Protein AF-0000000075321058 (afdb_homodimer)

Foldseek 3Di:
DDPDDVCVVDPDCVPDDQWDDWPDDDDWKTKTKHAQAAPDPQADPQSWHFPVCVVVNQVVRVLVRQVVVQVVVVHFRFDKDFPDKDDKDKPDRIHDHGKMKMKMWGWDDDDPQFKTKIWMKMWIDHPDDDIIIIIMIIIMGTGPPPDDRPPDPPPD/DDPDDVCVVDPPCVPDDQWDDWPDDDDWKTKTKHAQAAPDPQADPQSWHFPVCVVVNQVVRVLVRQCVVQVVVVHFRFDKDWPDKDDKDKPDRIHDHGKMKMKMWGWDDDDPQFKTKIWMKMWIDHPDDDIIIIIMIIIMGTGPPPDDRPPDPPPD

Radius of gyration: 19.03 Å; Cα contacts (8 Å, |Δi|>4): 755; chains: 2; bounding box: 48×56×48 Å

Secondary structure (DSSP, 8-state):
---S-HHHHS----S-----EEEEE-SSEEEEEEE--TT-TT--TTSPEETTHHHHHHHHHHHHHHHHHHHHTT-PPPP-EEEEEEEEEESSSEEPTT-EEEEEEEEEEE-TTSEEEEEEEEEEE-SSS--EEEEEEEEEE---TTS---------/---S-HHHHS----S-----EEEEE-SSEEEEEEE--TT-TT--TTSPEETTHHHHHHHHHHHHHHHHHHHHTT-PPPP-EEEEEEEEEESSSEEPTT-EEEEEEEEEEE-TTSEEEEEEEEEEE-SSS--EEEEEEEEEE---TTS---------

Sequence (312 aa):
MIDWPLAELIPHAGDMILIDEVVSFDEEQIHTRTTVTPGGLFNRANGDMPAWIGIELMAQSVAAYAGCQARSRGEPVALGFLLGSRKFECSVEHFPAGSDLTIHALRSLQDDNGMGVFECRLTGTPRAGPAFEAFARLNVYCPPEAANYLTEGTPAMIDWPLAELIPHAGDMILIDEVVSFDEEQIHTRTTVTPGGLFNRANGDMPAWIGIELMAQSVAAYAGCQARSRGEPVALGFLLGSRKFECSVEHFPAGSDLTIHALRSLQDDNGMGVFECRLTGTPRAGPAFEAFARLNVYCPPEAANYLTEGTPA

Nearest PDB structures (foldseek):
  6b7j-assembly1_B  TM=6.964E-01  e=5.083E-04  Vibrio cholerae O395
  8b72-assembly2_D  TM=7.326E-01  e=6.332E-04  Pseudomonas aeruginosa
  4b0i-assembly2_A  TM=7.201E-01  e=5.994E-04  Pseudomonas aeruginosa PAO1
  5hd6-assembly3_E  TM=6.166E-01  e=4.080E-04  Yersinia pestis CO92
  1mka-assembly1_B  TM=6.891E-01  e=2.008E-03  Escherichia coli

pLDDT: mean 88.21, std 15.44, range [23.22, 98.94]

Organism: Pseudomonas syringae (NCBI:txid317)

InterPro domains:
  IPR016776 ApeP-like dehydratase [PF22817] (4-150)
  IPR016776 ApeP-like dehydratase [PIRSF020565] (6-153)
  IPR016776 ApeP-like dehydratase [cd01289] (4-144)
  IPR029069 HotDog domain superfamily [SSF54637] (5-123)

Solvent-accessible surface area (backbone atoms only — not comparable to full-atom values): 16694 Å² total; per-residue (Å²): 110,56,88,66,61,62,72,69,23,36,60,56,64,64,89,68,69,80,62,71,43,48,48,46,70,63,97,51,36,30,32,31,33,31,65,37,48,68,75,37,61,68,16,42,90,84,13,28,30,52,39,77,52,51,55,56,51,49,51,50,46,53,39,32,42,53,14,48,54,22,52,76,68,74,39,74,42,66,68,67,41,84,59,21,42,45,74,75,44,60,76,51,75,49,43,51,45,60,13,42,35,38,37,40,40,34,59,75,44,72,50,90,79,20,42,33,32,31,46,33,39,36,40,34,42,41,80,68,76,73,67,46,45,33,37,34,37,37,36,33,39,34,71,52,85,73,37,62,48,72,67,76,80,67,79,127,110,55,87,66,60,60,73,69,24,38,62,54,66,64,86,67,69,81,62,71,44,49,48,45,69,62,99,52,36,32,33,31,33,32,65,36,48,67,76,37,62,67,17,44,90,86,14,27,32,51,39,75,53,50,55,57,52,49,51,51,46,51,40,32,41,53,13,48,54,22,50,76,71,74,41,76,40,67,68,66,41,86,57,21,43,44,75,75,42,60,76,53,74,49,42,51,46,60,13,42,34,38,38,40,39,34,60,76,44,71,52,91,78,20,44,34,31,29,46,32,39,36,42,35,42,39,81,69,75,73,68,46,46,34,36,34,36,38,35,34,38,34,71,53,87,69,36,62,48,73,67,75,79,66,80,128

Structure (mmCIF, N/CA/C/O backbone):
data_AF-0000000075321058-model_v1
#
loop_
_entity.id
_entity.type
_entity.pdbx_description
1 polymer '3-hydroxylacyl-ACP dehydratase'
#
loop_
_atom_site.group_PDB
_atom_site.id
_atom_site.type_symbol
_atom_site.label_atom_id
_atom_site.label_alt_id
_atom_site.label_comp_id
_atom_site.label_asym_id
_atom_site.label_entity_id
_atom_site.label_seq_id
_atom_site.pdbx_PDB_ins_code
_atom_site.Cartn_x
_atom_site.Cartn_y
_atom_site.Cartn_z
_atom_site.occupancy
_atom_site.B_iso_or_equiv
_atom_site.auth_seq_id
_atom_site.auth_comp_id
_atom_site.auth_asym_id
_atom_site.auth_atom_id
_atom_site.pdbx_PDB_model_num
ATOM 1 N N . MET A 1 1 ? 24.047 -12.766 -2.688 1 77.31 1 MET A N 1
ATOM 2 C CA . MET A 1 1 ? 22.906 -12.891 -1.778 1 77.31 1 MET A CA 1
ATOM 3 C C . MET A 1 1 ? 23.109 -12.031 -0.535 1 77.31 1 MET A C 1
ATOM 5 O O . MET A 1 1 ? 24.188 -12.039 0.063 1 77.31 1 MET A O 1
ATOM 9 N N . ILE A 1 2 ? 22.203 -11.117 -0.366 1 82.88 2 ILE A N 1
ATOM 10 C CA . ILE A 1 2 ? 22.234 -10.25 0.808 1 82.88 2 ILE A CA 1
ATOM 11 C C . ILE A 1 2 ? 21.609 -10.969 1.998 1 82.88 2 ILE A C 1
ATOM 13 O O . ILE A 1 2 ? 20.5 -11.508 1.888 1 82.88 2 ILE A O 1
ATOM 17 N N . ASP A 1 3 ? 22.281 -11.117 3.068 1 87.69 3 ASP A N 1
ATOM 18 C CA . ASP A 1 3 ? 21.859 -11.93 4.199 1 87.69 3 ASP A CA 1
ATOM 19 C C . ASP A 1 3 ? 21.125 -11.078 5.242 1 87.69 3 ASP A C 1
ATOM 21 O O . ASP A 1 3 ? 21.203 -11.359 6.438 1 87.69 3 ASP A O 1
ATOM 25 N N . TRP A 1 4 ? 20.625 -10.086 4.902 1 90.56 4 TRP A N 1
ATOM 26 C CA . TRP A 1 4 ? 19.844 -9.273 5.828 1 90.56 4 TRP A CA 1
ATOM 27 C C . TRP A 1 4 ? 18.391 -9.766 5.883 1 90.56 4 TRP A C 1
ATOM 29 O O . TRP A 1 4 ? 17.781 -10.016 4.844 1 90.56 4 TRP A O 1
ATOM 39 N N . PRO A 1 5 ? 17.859 -9.93 7.062 1 89.19 5 PRO A N 1
ATOM 40 C CA . PRO A 1 5 ? 16.469 -10.352 7.145 1 89.19 5 PRO A CA 1
ATOM 41 C C . PRO A 1 5 ? 15.508 -9.336 6.52 1 89.19 5 PRO A C 1
ATOM 43 O O . PRO A 1 5 ? 15.586 -8.141 6.824 1 89.19 5 PRO A O 1
ATOM 46 N N . LEU A 1 6 ? 14.57 -9.836 5.742 1 90 6 LEU A N 1
ATOM 47 C CA . LEU A 1 6 ? 13.641 -8.969 5.027 1 90 6 LEU A CA 1
ATOM 48 C C . LEU A 1 6 ? 12.805 -8.148 6 1 90 6 LEU A C 1
ATOM 50 O O . LEU A 1 6 ? 12.477 -6.992 5.723 1 90 6 LEU A O 1
ATOM 54 N N . ALA A 1 7 ? 12.453 -8.719 7.109 1 85.31 7 ALA A N 1
ATOM 55 C CA . ALA A 1 7 ? 11.625 -8.055 8.117 1 85.31 7 ALA A CA 1
ATOM 56 C C . ALA A 1 7 ? 12.289 -6.777 8.609 1 85.31 7 ALA A C 1
ATOM 58 O O . ALA A 1 7 ? 11.617 -5.852 9.07 1 85.31 7 ALA A O 1
ATOM 59 N N . GLU A 1 8 ? 13.625 -6.742 8.445 1 86.31 8 GLU A N 1
ATOM 60 C CA . GLU A 1 8 ? 14.367 -5.562 8.883 1 86.31 8 GLU A CA 1
ATOM 61 C C . GLU A 1 8 ? 14.461 -4.527 7.762 1 86.31 8 GLU A C 1
ATOM 63 O O . GLU A 1 8 ? 14.781 -3.365 8.016 1 86.31 8 GLU A O 1
ATOM 68 N N . LEU A 1 9 ? 14.328 -4.977 6.551 1 89.06 9 LEU A N 1
ATOM 69 C CA . LEU A 1 9 ? 14.492 -4.102 5.395 1 89.06 9 LEU A CA 1
ATOM 70 C C . LEU A 1 9 ? 13.156 -3.467 5.008 1 89.06 9 LEU A C 1
ATOM 72 O O . LEU A 1 9 ? 13.133 -2.385 4.414 1 89.06 9 LEU A O 1
ATOM 76 N N . ILE A 1 10 ? 12.07 -4.176 5.23 1 87.38 10 ILE A N 1
ATOM 77 C CA . ILE A 1 10 ? 10.734 -3.713 4.887 1 87.38 10 ILE A CA 1
ATOM 78 C C . ILE A 1 10 ? 9.945 -3.412 6.16 1 87.38 10 ILE A C 1
ATOM 80 O O . ILE A 1 10 ? 9.32 -4.305 6.738 1 87.38 10 ILE A O 1
ATOM 84 N N . PRO A 1 11 ? 10.195 -2.207 6.582 1 73 11 PRO A N 1
ATOM 85 C CA . PRO A 1 11 ? 9.492 -1.92 7.832 1 73 11 PRO A CA 1
ATOM 86 C C . PRO A 1 11 ? 7.988 -2.17 7.73 1 73 11 PRO A C 1
ATOM 88 O O . PRO A 1 11 ? 7.387 -1.921 6.68 1 73 11 PRO A O 1
ATOM 91 N N . HIS A 1 12 ? 7.648 -3.043 8.539 1 62.06 12 HIS A N 1
ATOM 92 C CA . HIS A 1 12 ? 6.227 -3.355 8.656 1 62.06 12 HIS A CA 1
ATOM 93 C C . HIS A 1 12 ? 5.477 -2.23 9.367 1 62.06 12 HIS A C 1
ATOM 95 O O . HIS A 1 12 ? 6.039 -1.547 10.227 1 62.06 12 HIS A O 1
ATOM 101 N N . ALA A 1 13 ? 5 -1.279 8.562 1 52.16 13 ALA A N 1
ATOM 102 C CA . ALA A 1 13 ? 4.359 -0.234 9.359 1 52.16 13 ALA A CA 1
ATOM 103 C C . ALA A 1 13 ? 3.6 -0.832 10.539 1 52.16 13 ALA A C 1
ATOM 105 O O . ALA A 1 13 ? 2.928 -0.111 11.281 1 52.16 13 ALA A O 1
ATOM 106 N N . GLY A 1 14 ? 4.215 -1.94 11.109 1 51.62 14 GLY A N 1
ATOM 107 C CA . GLY A 1 14 ? 3.471 -2.391 12.273 1 51.62 14 GLY A CA 1
ATOM 108 C C . GLY A 1 14 ? 1.975 -2.174 12.148 1 51.62 14 GLY A C 1
ATOM 109 O O . GLY A 1 14 ? 1.432 -2.186 11.047 1 51.62 14 GLY A O 1
ATOM 110 N N . ASP A 1 15 ? 1.395 -1.996 13.156 1 61.88 15 ASP A N 1
ATOM 111 C CA . ASP A 1 15 ? 0.041 -1.544 13.469 1 61.88 15 ASP A CA 1
ATOM 112 C C . ASP A 1 15 ? -0.148 -0.078 13.086 1 61.88 15 ASP A C 1
ATOM 114 O O . ASP A 1 15 ? -0.68 0.711 13.867 1 61.88 15 ASP A O 1
ATOM 118 N N . MET A 1 16 ? 0.367 0.235 11.734 1 76.69 16 MET A N 1
ATOM 119 C CA . MET A 1 16 ? 0.232 1.673 11.516 1 76.69 16 MET A CA 1
ATOM 120 C C . MET A 1 16 ? -1.129 2.006 10.914 1 76.69 16 MET A C 1
ATOM 122 O O . MET A 1 16 ? -1.381 1.719 9.742 1 76.69 16 MET A O 1
ATOM 126 N N . ILE A 1 17 ? -2.02 2.273 11.75 1 85.19 17 ILE A N 1
ATOM 127 C CA . ILE A 1 17 ? -3.318 2.801 11.344 1 85.19 17 ILE A CA 1
ATOM 128 C C . ILE A 1 17 ? -3.334 4.32 11.516 1 85.19 17 ILE A C 1
ATOM 130 O O . ILE A 1 17 ? -3.174 4.824 12.625 1 85.19 17 ILE A O 1
ATOM 134 N N . LEU A 1 18 ? -3.496 5.047 10.398 1 89.69 18 LEU A N 1
ATOM 135 C CA . LEU A 1 18 ? -3.404 6.504 10.398 1 89.69 18 LEU A CA 1
ATOM 136 C C . LEU A 1 18 ? -4.773 7.133 10.617 1 89.69 18 LEU A C 1
ATOM 138 O O . LEU A 1 18 ? -4.871 8.25 11.125 1 89.69 18 LEU A O 1
ATOM 142 N N . ILE A 1 19 ? -5.816 6.445 10.133 1 94.5 19 ILE A N 1
ATOM 143 C CA . ILE A 1 19 ? -7.145 7.004 10.359 1 94.5 19 ILE A CA 1
ATOM 144 C C . ILE A 1 19 ? -7.586 6.715 11.797 1 94.5 19 ILE A C 1
ATOM 146 O O . ILE A 1 19 ? -7.184 5.711 12.383 1 94.5 19 ILE A O 1
ATOM 150 N N . ASP A 1 20 ? -8.445 7.574 12.312 1 94.31 20 ASP A N 1
ATOM 151 C CA . ASP A 1 20 ? -8.797 7.492 13.727 1 94.31 20 ASP A CA 1
ATOM 152 C C . ASP A 1 20 ? -10.133 6.781 13.914 1 94.31 20 ASP A C 1
ATOM 154 O O . ASP A 1 20 ? -10.336 6.07 14.906 1 94.31 20 ASP A O 1
ATOM 158 N N . GLU A 1 21 ? -11.039 7.027 12.984 1 95.44 21 GLU A N 1
ATOM 159 C CA . GLU A 1 21 ? -12.375 6.488 13.219 1 95.44 21 GLU A CA 1
ATOM 160 C C . GLU A 1 21 ? -13.148 6.348 11.906 1 95.44 21 GLU A C 1
ATOM 162 O O . GLU A 1 21 ? -12.906 7.094 10.953 1 95.44 21 GLU A O 1
ATOM 167 N N . VAL A 1 22 ? -14.109 5.352 11.938 1 97.88 22 VAL A N 1
ATOM 168 C CA . VAL A 1 22 ? -15.148 5.281 10.93 1 97.88 22 VAL A CA 1
ATOM 169 C C . VAL A 1 22 ? -16.375 6.055 11.398 1 97.88 22 VAL A C 1
ATOM 171 O O . VAL A 1 22 ? -16.969 5.73 12.43 1 97.88 22 VAL A O 1
ATOM 174 N N . VAL A 1 23 ? -16.719 7.051 10.609 1 98.25 23 VAL A N 1
ATOM 175 C CA . VAL A 1 23 ? -17.859 7.887 10.969 1 98.25 23 VAL A CA 1
ATOM 176 C C . VAL A 1 23 ? -19.156 7.199 10.531 1 98.25 23 VAL A C 1
ATOM 178 O O . VAL A 1 23 ? -20.109 7.117 11.312 1 98.25 23 VAL A O 1
ATOM 181 N N . SER A 1 24 ? -19.141 6.746 9.336 1 98.44 24 SER A N 1
ATOM 182 C CA . SER A 1 24 ? -20.297 6.043 8.781 1 98.44 24 SER A CA 1
ATOM 183 C C . SER A 1 24 ? -19.906 5.238 7.551 1 98.44 24 SER A C 1
ATOM 185 O O . SER A 1 24 ? -18.859 5.48 6.945 1 98.44 24 SER A O 1
ATOM 187 N N . PHE A 1 25 ? -20.75 4.262 7.246 1 98.31 25 PHE A N 1
ATOM 188 C CA . PHE A 1 25 ? -20.625 3.529 5.992 1 98.31 25 PHE A CA 1
ATOM 189 C C . PHE A 1 25 ? -21.969 2.961 5.559 1 98.31 25 PHE A C 1
ATOM 191 O O . PHE A 1 25 ? -22.891 2.857 6.363 1 98.31 25 PHE A O 1
ATOM 198 N N . ASP A 1 26 ? -22.094 2.705 4.32 1 97.94 26 ASP A N 1
ATOM 199 C CA . ASP A 1 26 ? -23.25 1.987 3.795 1 97.94 26 ASP A CA 1
ATOM 200 C C . ASP A 1 26 ? -22.844 1.021 2.686 1 97.94 26 ASP A C 1
ATOM 202 O O . ASP A 1 26 ? -21.719 0.516 2.678 1 97.94 26 ASP A O 1
ATOM 206 N N . GLU A 1 27 ? -23.703 0.692 1.796 1 96.69 27 GLU A N 1
ATOM 207 C CA . GLU A 1 27 ? -23.453 -0.354 0.81 1 96.69 27 GLU A CA 1
ATOM 208 C C . GLU A 1 27 ? -22.391 0.077 -0.189 1 96.69 27 GLU A C 1
ATOM 210 O O . GLU A 1 27 ? -21.672 -0.763 -0.752 1 96.69 27 GLU A O 1
ATOM 215 N N . GLU A 1 28 ? -22.234 1.421 -0.283 1 97.5 28 GLU A N 1
ATOM 216 C CA . GLU A 1 28 ? -21.391 1.835 -1.403 1 97.5 28 GLU A CA 1
ATOM 217 C C . GLU A 1 28 ? -20.297 2.799 -0.949 1 97.5 28 GLU A C 1
ATOM 219 O O . GLU A 1 28 ? -19.406 3.145 -1.724 1 97.5 28 GLU A O 1
ATOM 224 N N . GLN A 1 29 ? -20.453 3.232 0.284 1 98.56 29 GLN A N 1
ATOM 225 C CA . GLN A 1 29 ? -19.531 4.309 0.643 1 98.56 29 GLN A CA 1
ATOM 226 C C . GLN A 1 29 ? -19.156 4.242 2.121 1 98.56 29 GLN A C 1
ATOM 228 O O . GLN A 1 29 ? -19.812 3.553 2.902 1 98.56 29 GLN A O 1
ATOM 233 N N . ILE A 1 30 ? -18.047 4.977 2.48 1 98.62 30 ILE A N 1
ATOM 234 C CA . ILE A 1 30 ? -17.594 5.102 3.863 1 98.62 30 ILE A CA 1
ATOM 235 C C . ILE A 1 30 ? -17.078 6.52 4.113 1 98.62 30 ILE A C 1
ATOM 237 O O . ILE A 1 30 ? -16.562 7.172 3.199 1 98.62 30 ILE A O 1
ATOM 241 N N . HIS A 1 31 ? -17.266 6.973 5.312 1 98.81 31 HIS A N 1
ATOM 242 C CA . HIS A 1 31 ? -16.672 8.195 5.84 1 98.81 31 HIS A CA 1
ATOM 243 C C . HIS A 1 31 ? -15.781 7.914 7.039 1 98.81 31 HIS A C 1
ATOM 245 O O . HIS A 1 31 ? -16.203 7.242 7.984 1 98.81 31 HIS A O 1
ATOM 251 N N . THR A 1 32 ? -14.57 8.383 6.957 1 98.44 32 THR A N 1
ATOM 252 C CA . THR A 1 32 ? -13.625 8.25 8.062 1 98.44 32 THR A CA 1
ATOM 253 C C . THR A 1 32 ? -13.062 9.609 8.461 1 98.44 32 THR A C 1
ATOM 255 O O . THR A 1 32 ? -13.234 10.594 7.738 1 98.44 32 THR A O 1
ATOM 258 N N . ARG A 1 33 ? -12.375 9.641 9.602 1 98.06 33 ARG A N 1
ATOM 259 C CA . ARG A 1 33 ? -11.789 10.891 10.07 1 98.06 33 ARG A CA 1
ATOM 260 C C . ARG A 1 33 ? -10.461 10.648 10.773 1 98.06 33 ARG A C 1
ATOM 262 O O . ARG A 1 33 ? -10.234 9.562 11.32 1 98.06 33 ARG A O 1
ATOM 269 N N . THR A 1 34 ? -9.633 11.648 10.695 1 97.25 34 THR A N 1
ATOM 270 C CA . THR A 1 34 ? -8.383 11.664 11.445 1 97.25 34 THR A CA 1
ATOM 271 C C . THR A 1 34 ? -7.926 13.094 11.711 1 97.25 34 THR A C 1
ATOM 273 O O . THR A 1 34 ? -8.422 14.031 11.086 1 97.25 34 THR A O 1
ATOM 276 N N . THR A 1 35 ? -7.066 13.258 12.672 1 97.19 35 THR A N 1
ATOM 277 C CA . THR A 1 35 ? -6.453 14.547 12.977 1 97.19 35 THR A CA 1
ATOM 278 C C . THR A 1 35 ? -4.953 14.508 12.703 1 97.19 35 THR A C 1
ATOM 280 O O . THR A 1 35 ? -4.285 13.523 13.031 1 97.19 35 THR A O 1
ATOM 283 N N . VAL A 1 36 ? -4.504 15.594 12.055 1 96.88 36 VAL A N 1
ATOM 284 C CA . VAL A 1 36 ? -3.062 15.727 11.867 1 96.88 36 VAL A CA 1
ATOM 285 C C . VAL A 1 36 ? -2.398 16.125 13.18 1 96.88 36 VAL A C 1
ATOM 287 O O . VAL A 1 36 ? -2.359 17.297 13.531 1 96.88 36 VAL A O 1
ATOM 290 N N . THR A 1 37 ? -1.895 15.156 13.875 1 92.12 37 THR A N 1
ATOM 291 C CA . THR A 1 37 ? -1.293 15.398 15.18 1 92.12 37 THR A CA 1
ATOM 292 C C . THR A 1 37 ? 0.209 15.641 15.047 1 92.12 37 THR A C 1
ATOM 294 O O . THR A 1 37 ? 0.908 14.867 14.375 1 92.12 37 THR A O 1
ATOM 297 N N . PRO A 1 38 ? 0.67 16.656 15.758 1 85.88 38 PRO A N 1
ATOM 298 C CA . PRO A 1 38 ? 2.119 16.875 15.734 1 85.88 38 PRO A CA 1
ATOM 299 C C . PRO A 1 38 ? 2.906 15.664 16.219 1 85.88 38 PRO A C 1
ATOM 301 O O . PRO A 1 38 ? 2.49 15 17.172 1 85.88 38 PRO A O 1
ATOM 304 N N . GLY A 1 39 ? 3.914 15.297 15.547 1 81.5 39 GLY A N 1
ATOM 305 C CA . GLY A 1 39 ? 4.75 14.172 15.938 1 81.5 39 GLY A CA 1
ATOM 306 C C . GLY A 1 39 ? 4.312 12.859 15.312 1 81.5 39 GLY A C 1
ATOM 307 O O . GLY A 1 39 ? 4.859 11.797 15.633 1 81.5 39 GLY A O 1
ATOM 308 N N . GLY A 1 40 ? 3.359 13.016 14.523 1 80.62 40 GLY A N 1
ATOM 309 C CA . GLY A 1 40 ? 2.953 11.812 13.812 1 80.62 40 GLY A CA 1
ATOM 310 C C . GLY A 1 40 ? 4.074 11.195 13 1 80.62 40 GLY A C 1
ATOM 311 O O . GLY A 1 40 ? 5.039 11.875 12.648 1 80.62 40 GLY A O 1
ATOM 312 N N . LEU A 1 41 ? 3.924 9.961 12.711 1 75.25 41 LEU A N 1
ATOM 313 C CA . LEU A 1 41 ? 4.949 9.125 12.102 1 75.25 41 LEU A CA 1
ATOM 314 C C . LEU A 1 41 ? 5.465 9.742 10.805 1 75.25 41 LEU A C 1
ATOM 316 O O . LEU A 1 41 ? 6.641 9.602 10.469 1 75.25 41 LEU A O 1
ATOM 320 N N . PHE A 1 42 ? 4.566 10.484 10.086 1 83.38 42 PHE A N 1
ATOM 321 C CA . PHE A 1 42 ? 4.957 10.945 8.758 1 83.38 42 PHE A CA 1
ATOM 322 C C . PHE A 1 42 ? 5.008 12.469 8.703 1 83.38 42 PHE A C 1
ATOM 324 O O . PHE A 1 42 ? 5.152 13.047 7.625 1 83.38 42 PHE A O 1
ATOM 331 N N . ASN A 1 43 ? 4.867 13.023 9.859 1 87.12 43 ASN A N 1
ATOM 332 C CA . ASN A 1 43 ? 4.855 14.484 9.875 1 87.12 43 ASN A CA 1
ATOM 333 C C . ASN A 1 43 ? 6.262 15.055 9.711 1 87.12 43 ASN A C 1
ATOM 335 O O . ASN A 1 43 ? 7.238 14.461 10.164 1 87.12 43 ASN A O 1
ATOM 339 N N . ARG A 1 44 ? 6.277 16.156 9.094 1 86.5 44 ARG A N 1
ATOM 340 C CA . ARG A 1 44 ? 7.5 16.938 9.031 1 86.5 44 ARG A CA 1
ATOM 341 C C . ARG A 1 44 ? 7.855 17.516 10.398 1 86.5 44 ARG A C 1
ATOM 343 O O . ARG A 1 44 ? 7.062 17.422 11.344 1 86.5 44 ARG A O 1
ATOM 350 N N . ALA A 1 45 ? 9.039 18.047 10.477 1 85.5 45 ALA A N 1
ATOM 351 C CA . ALA A 1 45 ? 9.531 18.609 11.727 1 85.5 45 ALA A CA 1
ATOM 352 C C . ALA A 1 45 ? 8.57 19.672 12.258 1 85.5 45 ALA A C 1
ATOM 354 O O . ALA A 1 45 ? 8.406 19.812 13.477 1 85.5 45 ALA A O 1
ATOM 355 N N . ASN A 1 46 ? 7.953 20.328 11.367 1 89.62 46 ASN A N 1
ATOM 356 C CA . ASN A 1 46 ? 7.047 21.406 11.773 1 89.62 46 ASN A CA 1
ATOM 357 C C . ASN A 1 46 ? 5.668 20.859 12.133 1 89.62 46 ASN A C 1
ATOM 359 O O . ASN A 1 46 ? 4.754 21.625 12.438 1 89.62 46 ASN A O 1
ATOM 363 N N . GLY A 1 47 ? 5.488 19.609 11.984 1 91.81 47 GLY A N 1
ATOM 364 C CA . GLY A 1 47 ? 4.25 18.969 12.383 1 91.81 47 GLY A CA 1
ATOM 365 C C . GLY A 1 47 ? 3.312 18.703 11.219 1 91.81 47 GLY A C 1
ATOM 366 O O . GLY A 1 47 ? 2.326 17.969 11.359 1 91.81 47 GLY A O 1
ATOM 367 N N . ASP A 1 48 ? 3.588 19.266 10.023 1 94.5 48 ASP A N 1
ATOM 368 C CA . ASP A 1 48 ? 2.725 19.094 8.859 1 94.5 48 ASP A CA 1
ATOM 369 C C . ASP A 1 48 ? 2.846 17.688 8.281 1 94.5 48 ASP A C 1
ATOM 371 O O . ASP A 1 48 ? 3.893 17.047 8.406 1 94.5 48 ASP A O 1
ATOM 375 N N . MET A 1 49 ? 1.766 17.297 7.754 1 94.31 49 MET A N 1
ATOM 376 C CA . MET A 1 49 ? 1.76 16.016 7.047 1 94.31 49 MET A CA 1
ATOM 377 C C . MET A 1 49 ? 1.869 16.219 5.543 1 94.31 49 MET A C 1
ATOM 379 O O . MET A 1 49 ? 1.091 16.969 4.957 1 94.31 49 MET A O 1
ATOM 383 N N . PRO A 1 50 ? 2.857 15.602 4.906 1 93.56 50 PRO A N 1
ATOM 384 C CA . PRO A 1 50 ? 2.92 15.727 3.449 1 93.56 50 PRO A CA 1
ATOM 385 C C . PRO A 1 50 ? 1.624 15.297 2.764 1 93.56 50 PRO A C 1
ATOM 387 O O . PRO A 1 50 ? 1.001 14.312 3.17 1 93.56 50 PRO A O 1
ATOM 390 N N . ALA A 1 51 ? 1.203 16.016 1.685 1 95.44 51 ALA A N 1
ATOM 391 C CA . ALA A 1 51 ? -0.092 15.812 1.041 1 95.44 51 ALA A CA 1
ATOM 392 C C . ALA A 1 51 ? -0.193 14.414 0.441 1 95.44 51 ALA A C 1
ATOM 394 O O . ALA A 1 51 ? -1.27 13.812 0.427 1 95.44 51 ALA A O 1
ATOM 395 N N . TRP A 1 52 ? 0.891 13.906 -0.037 1 93.12 52 TRP A N 1
ATOM 396 C CA . TRP A 1 52 ? 0.884 12.602 -0.698 1 93.12 52 TRP A CA 1
ATOM 397 C C . TRP A 1 52 ? 0.439 11.508 0.263 1 93.12 52 TRP A C 1
ATOM 399 O O . TRP A 1 52 ? -0.001 10.438 -0.166 1 93.12 52 TRP A O 1
ATOM 409 N N . ILE A 1 53 ? 0.539 11.727 1.61 1 93.25 53 ILE A N 1
ATOM 410 C CA . ILE A 1 53 ? 0.071 10.766 2.602 1 93.25 53 ILE A CA 1
ATOM 411 C C . ILE A 1 53 ? -1.45 10.648 2.529 1 93.25 53 ILE A C 1
ATOM 413 O O . ILE A 1 53 ? -2.027 9.664 3.008 1 93.25 53 ILE A O 1
ATOM 417 N N . GLY A 1 54 ? -2.023 11.594 1.902 1 96.38 54 GLY A N 1
ATOM 418 C CA . GLY A 1 54 ? -3.459 11.539 1.677 1 96.38 54 GLY A CA 1
ATOM 419 C C . GLY A 1 54 ? -3.896 10.273 0.961 1 96.38 54 GLY A C 1
ATOM 420 O O . GLY A 1 54 ? -4.973 9.734 1.234 1 96.38 54 GLY A O 1
ATOM 421 N N . ILE A 1 55 ? -3.072 9.773 0.085 1 96 55 ILE A N 1
ATOM 422 C CA . ILE A 1 55 ? -3.391 8.547 -0.638 1 96 55 ILE A CA 1
ATOM 423 C C . ILE A 1 55 ? -3.467 7.379 0.34 1 96 55 ILE A C 1
ATOM 425 O O . ILE A 1 55 ? -4.367 6.539 0.246 1 96 55 ILE A O 1
ATOM 429 N N . GLU A 1 56 ? -2.531 7.254 1.271 1 92.88 56 GLU A N 1
ATOM 430 C CA . GLU A 1 56 ? -2.568 6.207 2.289 1 92.88 56 GLU A CA 1
ATOM 431 C C . GLU A 1 56 ? -3.816 6.332 3.158 1 92.88 56 GLU A C 1
ATOM 433 O O . GLU A 1 56 ? -4.438 5.324 3.51 1 92.88 56 GLU A O 1
ATOM 438 N N . LEU A 1 57 ? -4.16 7.57 3.561 1 95.81 57 LEU A N 1
ATOM 439 C CA . LEU 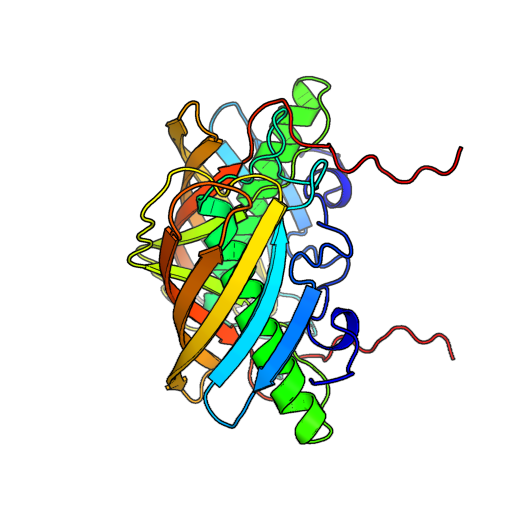A 1 57 ? -5.379 7.785 4.336 1 95.81 57 LEU A CA 1
ATOM 440 C C . LEU A 1 57 ? -6.602 7.289 3.572 1 95.81 57 LEU A C 1
ATOM 442 O O . LEU A 1 57 ? -7.477 6.645 4.152 1 95.81 57 LEU A O 1
ATOM 446 N N . MET A 1 58 ? -6.609 7.539 2.281 1 97.56 58 MET A N 1
ATOM 447 C CA . MET A 1 58 ? -7.707 7.086 1.433 1 97.56 58 MET A CA 1
ATOM 448 C C . MET A 1 58 ? -7.711 5.566 1.313 1 97.56 58 MET A C 1
ATOM 450 O O . MET A 1 58 ? -8.758 4.93 1.43 1 97.56 58 MET A O 1
ATOM 454 N N . ALA A 1 59 ? -6.559 5.023 1.099 1 95.12 59 ALA A N 1
ATOM 455 C CA . ALA A 1 59 ? -6.438 3.572 0.985 1 95.12 59 ALA A CA 1
ATOM 456 C C . ALA A 1 59 ? -6.91 2.883 2.262 1 95.12 59 ALA A C 1
ATOM 458 O O . ALA A 1 59 ? -7.621 1.877 2.205 1 95.12 59 ALA A O 1
ATOM 459 N N . GLN A 1 60 ? -6.539 3.387 3.4 1 93.44 60 GLN A N 1
ATOM 460 C CA . GLN A 1 60 ? -6.961 2.803 4.668 1 93.44 60 GLN A CA 1
ATOM 461 C C . GLN A 1 60 ? -8.469 2.936 4.859 1 93.44 60 GLN A C 1
ATOM 463 O O . GLN A 1 60 ? -9.109 2.055 5.445 1 93.44 60 GLN A O 1
ATOM 468 N N . SER A 1 61 ? -9.039 4.027 4.387 1 97 61 SER A N 1
ATOM 469 C CA . SER A 1 61 ? -10.492 4.18 4.434 1 97 61 SER A CA 1
ATOM 470 C C . SER A 1 61 ? -11.188 3.105 3.605 1 97 61 SER A C 1
ATOM 472 O O . SER A 1 61 ? -12.18 2.525 4.039 1 97 61 SER A O 1
ATOM 474 N N . VAL A 1 62 ? -10.641 2.863 2.486 1 96.56 62 VAL A N 1
ATOM 475 C CA . VAL A 1 62 ? -11.195 1.826 1.621 1 96.56 62 VAL A CA 1
ATOM 476 C C . VAL A 1 62 ? -11.047 0.462 2.293 1 96.56 62 VAL A C 1
ATOM 478 O O . VAL A 1 62 ? -11.969 -0.359 2.246 1 96.56 62 VAL A O 1
ATOM 481 N N . ALA A 1 63 ? -9.922 0.2 2.916 1 93.38 63 ALA A N 1
ATOM 482 C CA . ALA A 1 63 ? -9.742 -1.038 3.668 1 93.38 63 ALA A CA 1
ATOM 483 C C . ALA A 1 63 ? -10.773 -1.16 4.785 1 93.38 63 ALA A C 1
ATOM 485 O O . ALA A 1 63 ? -11.344 -2.232 4.996 1 93.38 63 ALA A O 1
ATOM 486 N N . ALA A 1 64 ? -10.969 -0.076 5.461 1 94.81 64 ALA A N 1
ATOM 487 C CA . ALA A 1 64 ? -11.969 -0.063 6.531 1 94.81 64 ALA A CA 1
ATOM 488 C C . ALA A 1 64 ? -13.359 -0.362 5.98 1 94.81 64 ALA A C 1
ATOM 490 O O . ALA A 1 64 ? -14.156 -1.041 6.633 1 94.81 64 ALA A O 1
ATOM 491 N N . TYR A 1 65 ? -13.641 0.134 4.801 1 96.62 65 TYR A N 1
ATOM 492 C CA . TYR A 1 65 ? -14.914 -0.157 4.148 1 96.62 65 TYR A CA 1
ATOM 493 C C . TYR A 1 65 ? -15.102 -1.658 3.971 1 96.62 65 TYR A C 1
ATOM 495 O O . TYR A 1 65 ? -16.141 -2.207 4.348 1 96.62 65 TYR A O 1
ATOM 503 N N . ALA A 1 66 ? -14.164 -2.238 3.395 1 93.62 66 ALA A N 1
ATOM 504 C CA . ALA A 1 66 ? -14.219 -3.684 3.191 1 93.62 66 ALA A CA 1
ATOM 505 C C . ALA A 1 66 ? -14.383 -4.418 4.52 1 93.62 66 ALA A C 1
ATOM 507 O O . ALA A 1 66 ? -15.141 -5.383 4.613 1 93.62 66 ALA A O 1
ATOM 508 N N . GLY A 1 67 ? -13.625 -3.951 5.508 1 93 67 GLY A N 1
ATOM 509 C CA . GLY A 1 67 ? -13.75 -4.535 6.832 1 93 67 GLY A CA 1
ATOM 510 C C . GLY A 1 67 ? -15.133 -4.387 7.426 1 93 67 GLY A C 1
ATOM 511 O O . GLY A 1 67 ? -15.672 -5.336 8.008 1 93 67 GLY A O 1
ATOM 512 N N . CYS A 1 68 ? -15.711 -3.23 7.289 1 95.56 68 CYS A N 1
ATOM 513 C CA . CYS A 1 68 ? -17.062 -2.98 7.781 1 95.56 68 CYS A CA 1
ATOM 514 C C . CYS A 1 68 ? -18.078 -3.879 7.074 1 95.56 68 CYS A C 1
ATOM 516 O O . CYS A 1 68 ? -18.969 -4.445 7.719 1 95.56 68 CYS A O 1
ATOM 518 N N . GLN A 1 69 ? -17.906 -3.963 5.773 1 94.38 69 GLN A N 1
ATOM 519 C CA . GLN A 1 69 ? -18.812 -4.816 5.008 1 94.38 69 GLN A CA 1
ATOM 520 C C . GLN A 1 69 ? -18.719 -6.27 5.465 1 94.38 69 GLN A C 1
ATOM 522 O O . GLN A 1 69 ? -19.734 -6.926 5.688 1 94.38 69 GLN A O 1
ATOM 527 N N . ALA A 1 70 ? -17.578 -6.754 5.598 1 92.06 70 ALA A N 1
ATOM 528 C CA . ALA A 1 70 ? -17.359 -8.125 6.047 1 92.06 70 ALA A CA 1
ATOM 529 C C . ALA A 1 70 ? -17.969 -8.352 7.434 1 92.06 70 ALA A C 1
ATOM 531 O O . ALA A 1 70 ? -18.672 -9.328 7.66 1 92.06 70 ALA A O 1
ATOM 532 N N . ARG A 1 71 ? -17.672 -7.445 8.289 1 92.75 71 ARG A N 1
ATOM 533 C CA . ARG A 1 71 ? -18.172 -7.559 9.656 1 92.75 71 ARG A CA 1
ATOM 534 C C . ARG A 1 71 ? -19.688 -7.559 9.688 1 92.75 71 ARG A C 1
ATOM 536 O O . ARG A 1 71 ? -20.312 -8.312 10.445 1 92.75 71 ARG A O 1
ATOM 543 N N . SER A 1 72 ? -20.266 -6.719 8.875 1 94.44 72 SER A N 1
ATOM 544 C CA . SER A 1 72 ? -21.719 -6.617 8.828 1 94.44 72 SER A CA 1
ATOM 545 C C . SER A 1 72 ? -22.359 -7.922 8.344 1 94.44 72 SER A C 1
ATOM 547 O O . SER A 1 72 ? -23.516 -8.203 8.641 1 94.44 72 SER A O 1
ATOM 549 N N . ARG A 1 73 ? -21.609 -8.695 7.656 1 93.12 73 ARG A N 1
ATOM 550 C CA . ARG A 1 73 ? -22.109 -9.961 7.113 1 93.12 73 ARG A CA 1
ATOM 551 C C . ARG A 1 73 ? -21.625 -11.141 7.957 1 93.12 73 ARG A C 1
ATOM 553 O O . ARG A 1 73 ? -21.812 -12.297 7.582 1 93.12 73 ARG A O 1
ATOM 560 N N . GLY A 1 74 ? -20.859 -10.82 9 1 92.12 74 GLY A N 1
ATOM 561 C CA . GLY A 1 74 ? -20.328 -11.875 9.852 1 92.12 74 GLY A CA 1
ATOM 562 C C . GLY A 1 74 ? -19.203 -12.664 9.195 1 92.12 74 GLY A C 1
ATOM 563 O O . GLY A 1 74 ? -19.031 -13.852 9.461 1 92.12 74 GLY A O 1
ATOM 564 N N . GLU A 1 75 ? -18.562 -12.039 8.328 1 89.25 75 GLU A N 1
ATOM 565 C CA . GLU A 1 75 ? -17.469 -12.664 7.594 1 89.25 75 GLU A CA 1
ATOM 566 C C . GLU A 1 75 ? -16.109 -12.164 8.094 1 89.25 75 GLU A C 1
ATOM 568 O O . GLU A 1 75 ? -16.016 -11.078 8.664 1 89.25 75 GLU A O 1
ATOM 573 N N . PRO A 1 76 ? -15.102 -13.008 7.961 1 86.62 76 PRO A N 1
ATOM 574 C CA . PRO A 1 76 ? -13.766 -12.5 8.281 1 86.62 76 PRO A CA 1
ATOM 575 C C . PRO A 1 76 ? -13.336 -11.352 7.363 1 86.62 76 PRO A C 1
ATOM 577 O O . PRO A 1 76 ? -13.766 -11.297 6.207 1 86.62 76 PRO A O 1
ATOM 580 N N . VAL A 1 77 ? -12.539 -10.438 7.93 1 86.06 77 VAL A N 1
ATOM 581 C CA . VAL A 1 77 ? -12.016 -9.32 7.156 1 86.06 77 VAL A CA 1
ATOM 582 C C . VAL A 1 77 ? -10.875 -9.805 6.258 1 86.06 77 VAL A C 1
ATOM 584 O O . VAL A 1 77 ? -9.953 -10.477 6.723 1 86.06 77 VAL A O 1
ATOM 587 N N . ALA A 1 78 ? -10.984 -9.477 4.961 1 80.06 78 ALA A N 1
ATOM 588 C CA . ALA A 1 78 ? -9.969 -9.883 3.998 1 80.06 78 ALA A CA 1
ATOM 589 C C . ALA A 1 78 ? -8.938 -8.773 3.783 1 80.06 78 ALA A C 1
ATOM 591 O O . ALA A 1 78 ? -9.266 -7.59 3.875 1 80.06 78 ALA A O 1
ATOM 592 N N . LEU A 1 79 ? -7.727 -9.195 3.461 1 83.44 79 LEU A N 1
ATOM 593 C CA . LEU A 1 79 ? -6.684 -8.242 3.1 1 83.44 79 LEU A CA 1
ATOM 594 C C . LEU A 1 79 ? -6.887 -7.727 1.68 1 83.44 79 LEU A C 1
ATOM 596 O O . LEU A 1 79 ? -7.191 -8.5 0.77 1 83.44 79 LEU A O 1
ATOM 600 N N . GLY A 1 80 ? -6.816 -6.445 1.516 1 86.56 80 GLY A N 1
ATOM 601 C CA . GLY A 1 80 ? -6.84 -5.809 0.208 1 86.56 80 GLY A CA 1
ATOM 602 C C . GLY A 1 80 ? -5.52 -5.172 -0.173 1 86.56 80 GLY A C 1
ATOM 603 O O . GLY A 1 80 ? -4.629 -5.023 0.668 1 86.56 80 GLY A O 1
ATOM 604 N N . PHE A 1 81 ? -5.477 -4.867 -1.488 1 89.12 81 PHE A N 1
ATOM 605 C CA . PHE A 1 81 ? -4.242 -4.309 -2.02 1 89.12 81 PHE A CA 1
ATOM 606 C C . PHE A 1 81 ? -4.523 -3.059 -2.844 1 89.12 81 PHE A C 1
ATOM 608 O O . PHE A 1 81 ? -5.426 -3.053 -3.686 1 89.12 81 PHE A O 1
ATOM 615 N N . LEU A 1 82 ? -3.697 -2.018 -2.48 1 92.69 82 LEU A N 1
ATOM 616 C CA . LEU A 1 82 ? -3.693 -0.857 -3.363 1 92.69 82 LEU A CA 1
ATOM 617 C C . LEU A 1 82 ? -2.922 -1.152 -4.645 1 92.69 82 LEU A C 1
ATOM 619 O O . LEU A 1 82 ? -1.729 -1.464 -4.598 1 92.69 82 LEU A O 1
ATOM 623 N N . LEU A 1 83 ? -3.578 -1.107 -5.762 1 93 83 LEU A N 1
ATOM 624 C CA . LEU A 1 83 ? -2.928 -1.369 -7.039 1 93 83 LEU A CA 1
ATOM 625 C C . LEU A 1 83 ? -2.393 -0.079 -7.652 1 93 83 LEU A C 1
ATOM 627 O O . LEU A 1 83 ? -1.363 -0.089 -8.328 1 93 83 LEU A O 1
ATOM 631 N N . GLY A 1 84 ? -3.139 0.95 -7.406 1 91.56 84 GLY A N 1
ATOM 632 C CA . GLY A 1 84 ? -2.703 2.229 -7.945 1 91.56 84 GLY A CA 1
ATOM 633 C C . GLY A 1 84 ? -3.693 3.35 -7.695 1 91.56 84 GLY A C 1
ATOM 634 O O . GLY A 1 84 ? -4.801 3.109 -7.215 1 91.56 84 GLY A O 1
ATOM 635 N N . SER A 1 85 ? -3.146 4.488 -7.906 1 92.12 85 SER A N 1
ATOM 636 C CA . SER A 1 85 ? -3.98 5.684 -7.84 1 92.12 85 SER A CA 1
ATOM 637 C C . SER A 1 85 ? -3.855 6.516 -9.109 1 92.12 85 SER A C 1
ATOM 639 O O . SER A 1 85 ? -2.834 6.465 -9.797 1 92.12 85 SER A O 1
ATOM 641 N N . ARG A 1 86 ? -4.984 7.09 -9.445 1 87.25 86 ARG A N 1
ATOM 642 C CA . ARG A 1 86 ? -5.008 8.039 -10.555 1 87.25 86 ARG A CA 1
ATOM 643 C C . ARG A 1 86 ? -5.598 9.375 -10.117 1 87.25 86 ARG A C 1
ATOM 645 O O . ARG A 1 86 ? -6.367 9.438 -9.156 1 87.25 86 ARG A O 1
ATOM 652 N N . LYS A 1 87 ? -5 10.492 -10.68 1 83.62 87 LYS A N 1
ATOM 653 C CA . LYS A 1 87 ? -5.594 11.828 -10.609 1 83.62 87 LYS A CA 1
ATOM 654 C C . LYS A 1 87 ? -5.539 12.375 -9.18 1 83.62 87 LYS A C 1
ATOM 656 O O . LYS A 1 87 ? -6.5 12.977 -8.703 1 83.62 87 LYS A O 1
ATOM 661 N N . PHE A 1 88 ? -4.449 11.992 -8.547 1 93.06 88 PHE A N 1
ATOM 662 C CA . PHE A 1 88 ? -4.352 12.648 -7.254 1 93.06 88 PHE A CA 1
ATOM 663 C C . PHE A 1 88 ? -4.195 14.156 -7.422 1 93.06 88 PHE A C 1
ATOM 665 O O . PHE A 1 88 ? -3.238 14.617 -8.055 1 93.06 88 PHE A O 1
ATOM 672 N N . GLU A 1 89 ? -5.148 14.867 -6.945 1 96.38 89 GLU A N 1
ATOM 673 C CA . GLU A 1 89 ? -5.152 16.328 -6.934 1 96.38 89 GLU A CA 1
ATOM 674 C C . GLU A 1 89 ? -5.332 16.859 -5.516 1 96.38 89 GLU A C 1
ATOM 676 O O . GLU A 1 89 ? -6.18 16.391 -4.766 1 96.38 89 GLU A O 1
ATOM 681 N N . CYS A 1 90 ? -4.52 17.766 -5.191 1 97.12 90 CYS A N 1
ATOM 682 C CA . CYS A 1 90 ? -4.578 18.359 -3.857 1 97.12 90 CYS A CA 1
ATOM 683 C C . CYS A 1 90 ? -4.363 19.875 -3.916 1 97.12 90 CYS A C 1
ATOM 685 O O . CYS A 1 90 ? -3.475 20.344 -4.625 1 97.12 90 CYS A O 1
ATOM 687 N N . SER A 1 91 ? -5.109 20.609 -3.111 1 97.94 91 SER A N 1
ATOM 688 C CA . SER A 1 91 ? -5.055 22.062 -3.158 1 97.94 91 SER A CA 1
ATOM 689 C C . SER A 1 91 ? -3.879 22.594 -2.35 1 97.94 91 SER A C 1
ATOM 691 O O . SER A 1 91 ? -3.555 23.781 -2.428 1 97.94 91 SER A O 1
ATOM 693 N N . VAL A 1 92 ? -3.232 21.766 -1.562 1 97.19 92 VAL A N 1
ATOM 694 C CA . VAL A 1 92 ? -2.08 22.172 -0.759 1 97.19 92 VAL A CA 1
ATOM 695 C C . VAL A 1 92 ? -0.976 21.125 -0.885 1 97.19 92 VAL A C 1
ATOM 697 O O . VAL A 1 92 ? -1.225 20 -1.323 1 97.19 92 VAL A O 1
ATOM 700 N N . GLU A 1 93 ? 0.228 21.516 -0.48 1 94.38 93 GLU A N 1
ATOM 701 C CA . GLU A 1 93 ? 1.363 20.609 -0.549 1 94.38 93 GLU A CA 1
ATOM 702 C C . GLU A 1 93 ? 1.516 19.812 0.748 1 94.38 93 GLU A C 1
ATOM 704 O O . GLU A 1 93 ? 2.217 18.797 0.785 1 94.38 93 GLU A O 1
ATOM 709 N N . HIS A 1 94 ? 0.913 20.328 1.735 1 95.62 94 HIS A N 1
ATOM 710 C CA . HIS A 1 94 ? 0.945 19.688 3.049 1 95.62 94 HIS A CA 1
ATOM 711 C C . HIS A 1 94 ? -0.349 19.938 3.814 1 95.62 94 HIS A C 1
ATOM 713 O O . HIS A 1 94 ? -1.021 20.953 3.59 1 95.62 94 HIS A O 1
ATOM 719 N N . PHE A 1 95 ? -0.668 19.016 4.688 1 97.62 95 PHE A N 1
ATOM 720 C CA . PHE A 1 95 ? -1.755 19.203 5.641 1 97.62 95 PHE A CA 1
ATOM 721 C C . PHE A 1 95 ? -1.239 19.828 6.93 1 97.62 95 PHE A C 1
ATOM 723 O O . PHE A 1 95 ? -0.429 19.234 7.641 1 97.62 95 PHE A O 1
ATOM 730 N N . PRO A 1 96 ? -1.784 21 7.273 1 97.44 96 PRO A N 1
ATOM 731 C CA . PRO A 1 96 ? -1.273 21.688 8.461 1 97.44 96 PRO A CA 1
ATOM 732 C C . PRO A 1 96 ? -1.51 20.891 9.75 1 97.44 96 PRO A C 1
ATOM 734 O O . PRO A 1 96 ? -2.551 20.25 9.898 1 97.44 96 PRO A O 1
ATOM 737 N N . ALA A 1 97 ? -0.504 21.062 10.641 1 96.38 97 ALA A N 1
ATOM 738 C CA . ALA A 1 97 ? -0.645 20.438 11.953 1 96.38 97 ALA A CA 1
ATOM 739 C C . ALA A 1 97 ? -1.934 20.891 12.641 1 96.38 97 ALA A C 1
ATOM 741 O O . ALA A 1 97 ? -2.299 22.062 12.586 1 96.38 97 ALA A O 1
ATOM 742 N N . GLY A 1 98 ? -2.549 19.906 13.25 1 96.88 98 GLY A N 1
ATOM 743 C CA . GLY A 1 98 ? -3.773 20.203 13.977 1 96.88 98 GLY A CA 1
ATOM 744 C C . GLY A 1 98 ? -5.012 20.172 13.102 1 96.88 98 GLY A C 1
ATOM 745 O O . GLY A 1 98 ? -6.133 20.297 13.594 1 96.88 98 GLY A O 1
ATOM 746 N N . SER A 1 99 ? -4.891 19.938 11.789 1 98.06 99 SER A N 1
ATOM 747 C CA . SER A 1 99 ? -6.031 19.891 10.883 1 98.06 99 SER A CA 1
ATOM 748 C C . SER A 1 99 ? -6.906 18.672 11.141 1 98.06 99 SER A C 1
ATOM 750 O O . SER A 1 99 ? -6.398 17.578 11.398 1 98.06 99 SER A O 1
ATOM 752 N N . ASP A 1 100 ? -8.211 18.891 11.094 1 98.38 100 ASP A N 1
ATOM 753 C CA . ASP A 1 100 ? -9.164 17.797 11.039 1 98.38 100 ASP A CA 1
ATOM 754 C C . ASP A 1 100 ? -9.414 17.359 9.594 1 98.38 100 ASP A C 1
ATOM 756 O O . ASP A 1 100 ? -9.758 18.172 8.742 1 98.38 100 ASP A O 1
ATOM 760 N N . LEU A 1 101 ? -9.211 16.047 9.367 1 98.69 101 LEU A N 1
ATOM 761 C CA . LEU A 1 101 ? -9.398 15.508 8.031 1 98.69 101 LEU A CA 1
ATOM 762 C C . LEU A 1 101 ? -10.594 14.562 7.992 1 98.69 101 LEU A C 1
ATOM 764 O O . LEU A 1 101 ? -10.766 13.734 8.883 1 98.69 101 LEU A O 1
ATOM 768 N N . THR A 1 102 ? -11.414 14.75 7.008 1 98.75 102 THR A N 1
ATOM 769 C CA . THR A 1 102 ? -12.469 13.797 6.695 1 98.75 102 THR A CA 1
ATOM 770 C C . THR A 1 102 ? -12.258 13.18 5.316 1 98.75 102 THR A C 1
ATOM 772 O O . THR A 1 102 ? -11.883 13.875 4.371 1 98.75 102 THR A O 1
ATOM 775 N N . ILE A 1 103 ? -12.445 11.891 5.227 1 98.88 103 ILE A N 1
ATOM 776 C CA . ILE A 1 103 ? -12.281 11.18 3.967 1 98.88 103 ILE A CA 1
ATOM 777 C C . ILE A 1 103 ? -13.594 10.516 3.568 1 98.88 103 ILE A C 1
ATOM 779 O O . ILE A 1 103 ? -14.211 9.805 4.371 1 98.88 103 ILE A O 1
ATOM 783 N N . HIS A 1 104 ? -13.977 10.812 2.406 1 98.94 104 HIS A N 1
ATOM 784 C CA . HIS A 1 104 ? -15.117 10.148 1.778 1 98.94 104 HIS A CA 1
ATOM 785 C C . HIS A 1 104 ? -14.664 9.242 0.637 1 98.94 104 HIS A C 1
ATOM 787 O O . HIS A 1 104 ? -14.055 9.711 -0.326 1 98.94 104 HIS A O 1
ATOM 793 N N . ALA A 1 105 ? -14.914 7.926 0.761 1 98.81 105 ALA A N 1
ATOM 794 C CA . ALA A 1 105 ? -14.625 6.973 -0.309 1 98.81 105 ALA A CA 1
ATOM 795 C C . ALA A 1 105 ? -15.914 6.367 -0.861 1 98.81 105 ALA A C 1
ATOM 797 O O . ALA A 1 105 ? -16.719 5.805 -0.11 1 98.81 105 ALA A O 1
ATOM 798 N N . LEU A 1 106 ? -16.078 6.512 -2.152 1 98.75 106 LEU A N 1
ATOM 799 C CA . LEU A 1 106 ? -17.234 5.988 -2.855 1 98.75 106 LEU A CA 1
ATOM 800 C C . LEU A 1 106 ? -16.828 4.922 -3.865 1 98.75 106 LEU A C 1
ATOM 802 O O . LEU A 1 106 ? -16.031 5.184 -4.766 1 98.75 106 LEU A O 1
ATOM 806 N N . ARG A 1 107 ? -17.422 3.752 -3.705 1 97.94 107 ARG A N 1
ATOM 807 C CA . ARG A 1 107 ? -17.156 2.693 -4.672 1 97.94 107 ARG A CA 1
ATOM 808 C C . ARG A 1 107 ? -17.859 2.977 -6 1 97.94 107 ARG A C 1
ATOM 810 O O . ARG A 1 107 ? -19.094 3.039 -6.059 1 97.94 107 ARG A O 1
ATOM 817 N N . SER A 1 108 ? -17.062 3.076 -7.039 1 96.12 108 SER A N 1
ATOM 818 C CA . SER A 1 108 ? -17.656 3.387 -8.336 1 96.12 108 SER A CA 1
ATOM 819 C C . SER A 1 108 ? -17.734 2.145 -9.219 1 96.12 108 SER A C 1
ATOM 821 O O . SER A 1 108 ? -18.547 2.086 -10.141 1 96.12 108 SER A O 1
ATOM 823 N N . LEU A 1 109 ? -16.844 1.215 -9.008 1 92.81 109 LEU A N 1
ATOM 824 C CA . LEU A 1 109 ? -16.844 -0.03 -9.766 1 92.81 109 LEU A CA 1
ATOM 825 C C . LEU A 1 109 ? -16.359 -1.192 -8.898 1 92.81 109 LEU A C 1
ATOM 827 O O . LEU A 1 109 ? -15.477 -1.02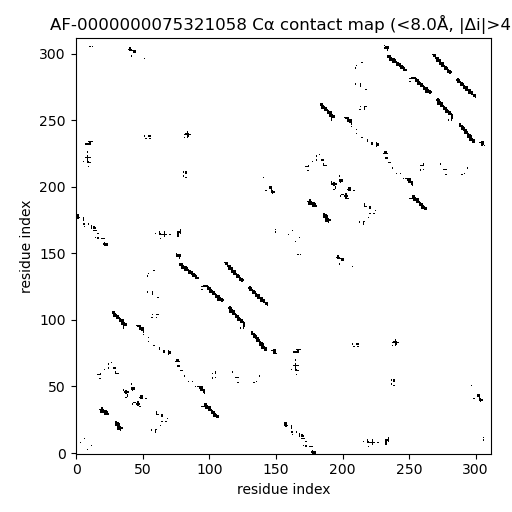4 -8.062 1 92.81 109 LEU A O 1
ATOM 831 N N . GLN A 1 110 ? -17 -2.26 -9.055 1 90.56 110 GLN A N 1
ATOM 832 C CA . GLN A 1 110 ? -16.562 -3.52 -8.461 1 90.56 110 GLN A CA 1
ATOM 833 C C . GLN A 1 110 ? -16.875 -4.699 -9.375 1 90.56 110 GLN A C 1
ATOM 835 O O . GLN A 1 110 ? -18.016 -4.875 -9.797 1 90.56 110 GLN A O 1
ATOM 840 N N . ASP A 1 111 ? -15.828 -5.434 -9.555 1 88.94 111 ASP A N 1
ATOM 841 C CA . ASP A 1 111 ? -16.109 -6.59 -10.406 1 88.94 111 ASP A CA 1
ATOM 842 C C . ASP A 1 111 ? -16.016 -7.891 -9.617 1 88.94 111 ASP A C 1
ATOM 844 O O . ASP A 1 111 ? -15.688 -7.875 -8.422 1 88.94 111 ASP A O 1
ATOM 848 N N . ASP A 1 112 ? -16.281 -9.008 -10.258 1 85.12 112 ASP A N 1
ATOM 849 C CA . ASP A 1 112 ? -16.391 -10.297 -9.586 1 85.12 112 ASP A CA 1
ATOM 850 C C . ASP A 1 112 ? -15.023 -10.922 -9.336 1 85.12 112 ASP A C 1
ATOM 852 O O . ASP A 1 112 ? -14.898 -11.891 -8.586 1 85.12 112 ASP A O 1
ATOM 856 N N . ASN A 1 113 ? -14.047 -10.305 -9.867 1 81.69 113 ASN A N 1
ATOM 857 C CA . ASN A 1 113 ? -12.711 -10.875 -9.727 1 81.69 113 ASN A CA 1
ATOM 858 C C . ASN A 1 113 ? -11.945 -10.234 -8.57 1 81.69 113 ASN A C 1
ATOM 860 O O . ASN A 1 113 ? -10.781 -10.562 -8.344 1 81.69 113 ASN A O 1
ATOM 864 N N . GLY A 1 114 ? -12.625 -9.328 -7.906 1 87.19 114 GLY A N 1
ATOM 865 C CA . GLY A 1 114 ? -12 -8.734 -6.734 1 87.19 114 GLY A CA 1
ATOM 866 C C . GLY A 1 114 ? -11.43 -7.355 -6.992 1 87.19 114 GLY A C 1
ATOM 867 O O . GLY A 1 114 ? -10.922 -6.707 -6.078 1 87.19 114 GLY A O 1
ATOM 868 N N . MET A 1 115 ? -11.625 -6.859 -8.227 1 90.12 115 MET A N 1
ATOM 869 C CA . MET A 1 115 ? -11.141 -5.523 -8.562 1 90.12 115 MET A CA 1
ATOM 870 C C . MET A 1 115 ? -12.18 -4.461 -8.227 1 90.12 115 MET A C 1
ATOM 872 O O . MET A 1 115 ? -13.375 -4.66 -8.477 1 90.12 115 MET A O 1
ATOM 876 N N . GLY A 1 116 ? -11.695 -3.404 -7.629 1 94.69 116 GLY A N 1
ATOM 877 C CA . GLY A 1 116 ? -12.586 -2.293 -7.316 1 94.69 116 GLY A CA 1
ATOM 878 C C . GLY A 1 116 ? -11.953 -0.938 -7.582 1 94.69 116 GLY A C 1
ATOM 879 O O . GLY A 1 116 ? -10.734 -0.82 -7.668 1 94.69 116 GLY A O 1
ATOM 880 N N . VAL A 1 117 ? -12.867 0.006 -7.855 1 97.06 117 VAL A N 1
ATOM 881 C CA . VAL A 1 117 ? -12.461 1.398 -8.008 1 97.06 117 VAL A CA 1
ATOM 882 C C . VAL A 1 117 ? -13.219 2.27 -7.008 1 97.06 117 VAL A C 1
ATOM 884 O O . VAL A 1 117 ? -14.438 2.166 -6.887 1 97.06 117 VAL A O 1
ATOM 887 N N . PHE A 1 118 ? -12.469 3.057 -6.289 1 98.12 118 PHE A N 1
ATOM 888 C CA . PHE A 1 118 ? -13.07 4 -5.352 1 98.12 118 PHE A CA 1
ATOM 889 C C . PHE A 1 118 ? -12.711 5.434 -5.727 1 98.12 118 PHE A C 1
ATOM 891 O O . PHE A 1 118 ? -11.555 5.734 -6.012 1 98.12 118 PHE A O 1
ATOM 898 N N . GLU A 1 119 ? -13.727 6.293 -5.75 1 98.56 119 GLU A N 1
ATOM 899 C CA . GLU A 1 119 ? -13.516 7.734 -5.773 1 98.56 119 GLU A CA 1
ATOM 900 C C . GLU A 1 119 ? -13.398 8.305 -4.363 1 98.56 119 GLU A C 1
ATOM 902 O O . GLU A 1 119 ? -14.32 8.156 -3.555 1 98.56 119 GLU A O 1
ATOM 907 N N . CYS A 1 120 ? -12.289 8.961 -4.094 1 98.75 120 CYS A N 1
ATOM 908 C CA . CYS A 1 120 ? -12.039 9.422 -2.732 1 98.75 120 CYS A CA 1
ATOM 909 C C . CYS A 1 120 ? -11.883 10.938 -2.693 1 98.75 120 CYS A C 1
ATOM 911 O O . CYS A 1 120 ? -11.25 11.523 -3.574 1 98.75 120 CYS A O 1
ATOM 913 N N . ARG A 1 121 ? -12.453 11.492 -1.692 1 98.81 121 ARG A N 1
ATOM 914 C CA . ARG A 1 121 ? -12.32 12.922 -1.401 1 98.81 121 ARG A CA 1
ATOM 915 C C . ARG A 1 121 ? -11.898 13.141 0.047 1 98.81 121 ARG A C 1
ATOM 917 O O . ARG A 1 121 ? -12.508 12.602 0.969 1 98.81 121 ARG A O 1
ATOM 924 N N . LEU A 1 122 ? -10.836 13.836 0.234 1 98.88 122 LEU A N 1
ATOM 925 C CA . LEU A 1 122 ? -10.367 14.273 1.546 1 98.88 122 LEU A CA 1
ATOM 926 C C . LEU A 1 122 ? -10.609 15.766 1.74 1 98.88 122 LEU A C 1
ATOM 928 O O . LEU A 1 122 ? -10.266 16.578 0.87 1 98.88 122 LEU A O 1
ATOM 932 N N . THR A 1 123 ? -11.258 16.141 2.812 1 98.81 123 THR A N 1
ATOM 933 C CA . THR A 1 123 ? -11.438 17.531 3.199 1 98.81 123 THR A CA 1
ATOM 934 C C . THR A 1 123 ? -10.734 17.812 4.523 1 98.81 123 THR A C 1
ATOM 936 O O . THR A 1 123 ? -10.859 17.047 5.477 1 98.81 123 THR A O 1
ATOM 939 N N . GLY A 1 124 ? -9.992 18.859 4.484 1 98.75 124 GLY A N 1
ATOM 940 C CA . GLY A 1 124 ? -9.273 19.234 5.691 1 98.75 124 GLY A CA 1
ATOM 941 C C . GLY A 1 124 ? -9.656 20.609 6.207 1 98.75 124 GLY A C 1
ATOM 942 O O . GLY A 1 124 ? -9.852 21.547 5.422 1 98.75 124 GLY A O 1
ATOM 943 N N . THR A 1 125 ? -9.812 20.734 7.496 1 98.31 125 THR A N 1
ATOM 944 C CA . THR A 1 125 ? -10.031 22 8.195 1 98.31 125 THR A CA 1
ATOM 945 C C . THR A 1 125 ? -8.883 22.297 9.148 1 98.31 125 THR A C 1
ATOM 947 O O . THR A 1 125 ? -8.766 21.672 10.203 1 98.31 125 THR A O 1
ATOM 950 N N . PRO A 1 126 ? -8.07 23.281 8.773 1 97.88 126 PRO A N 1
ATOM 951 C CA . PRO A 1 126 ? -6.957 23.641 9.656 1 97.88 126 PRO A CA 1
ATOM 952 C C . PRO A 1 126 ? -7.395 24.469 10.859 1 97.88 126 PRO A C 1
ATOM 954 O O . PRO A 1 126 ? -8.539 24.922 10.914 1 97.88 126 PRO A O 1
ATOM 957 N N . ARG A 1 127 ? -6.406 24.562 11.859 1 96.12 127 ARG A N 1
ATOM 958 C CA . ARG A 1 127 ? -6.672 25.406 13.016 1 96.12 127 ARG A CA 1
ATOM 959 C C . ARG A 1 127 ? -6.805 26.875 12.609 1 96.12 127 ARG A C 1
ATOM 961 O O . ARG A 1 127 ? -7.566 27.625 13.219 1 96.12 127 ARG A O 1
ATOM 968 N N . ALA A 1 128 ? -6.027 27.203 11.602 1 95.31 128 ALA A N 1
ATOM 969 C CA . ALA A 1 128 ? -6.074 28.547 11.031 1 95.31 128 ALA A CA 1
ATOM 970 C C . ALA A 1 128 ? -5.91 28.5 9.516 1 95.31 128 ALA A C 1
ATOM 972 O O . ALA A 1 128 ? -5.16 27.672 8.984 1 95.31 128 ALA A O 1
ATOM 973 N N . GLY A 1 129 ? -6.617 29.406 8.82 1 95.38 129 GLY A N 1
ATOM 974 C CA . GLY A 1 129 ? -6.535 29.469 7.371 1 95.38 129 GLY A CA 1
ATOM 975 C C . GLY A 1 129 ? -7.695 28.781 6.68 1 95.38 129 GLY A C 1
ATOM 976 O O . GLY A 1 129 ? -8.641 28.328 7.332 1 95.38 129 GLY A O 1
ATOM 977 N N . PRO A 1 130 ? -7.672 28.672 5.402 1 97.5 130 PRO A N 1
ATOM 978 C CA . PRO A 1 130 ? -8.773 28.094 4.621 1 97.5 130 PRO A CA 1
ATOM 979 C C . PRO A 1 130 ? -8.766 26.578 4.621 1 97.5 130 PRO A C 1
ATOM 981 O O . PRO A 1 130 ? -7.711 25.953 4.766 1 97.5 130 PRO A O 1
ATOM 984 N N . ALA A 1 131 ? -9.961 26.031 4.453 1 98.31 131 ALA A N 1
ATOM 985 C CA . ALA A 1 131 ? -10.086 24.594 4.234 1 98.31 131 ALA A CA 1
ATOM 986 C C . ALA A 1 131 ? -9.352 24.172 2.965 1 98.31 131 ALA A C 1
ATOM 988 O O . ALA A 1 131 ? -9.055 25 2.102 1 98.31 131 ALA A O 1
ATOM 989 N N . PHE A 1 132 ? -8.977 22.938 2.891 1 98.62 132 PHE A N 1
ATOM 990 C CA . PHE A 1 132 ? -8.328 22.375 1.714 1 98.62 132 PHE A CA 1
ATOM 991 C C . PHE A 1 132 ? -8.945 21.031 1.353 1 98.62 132 PHE A C 1
ATOM 993 O O . PHE A 1 132 ? -9.727 20.469 2.123 1 98.62 132 PHE A O 1
ATOM 1000 N N . GLU A 1 133 ? -8.648 20.578 0.117 1 98.75 133 GLU A N 1
ATOM 1001 C CA . GLU A 1 133 ? -9.234 19.328 -0.36 1 98.75 133 GLU A CA 1
ATOM 1002 C C . GLU A 1 133 ? -8.234 18.547 -1.208 1 98.75 133 GLU A C 1
ATOM 1004 O O . GLU A 1 133 ? -7.281 19.109 -1.746 1 98.75 133 GLU A O 1
ATOM 1009 N N . ALA A 1 134 ? -8.43 17.281 -1.242 1 98.5 134 ALA A N 1
ATOM 1010 C CA . ALA A 1 134 ? -7.707 16.359 -2.131 1 98.5 134 ALA A CA 1
ATOM 1011 C C . ALA A 1 134 ? -8.648 15.32 -2.725 1 98.5 134 ALA A C 1
ATOM 1013 O O . ALA A 1 134 ? -9.664 14.977 -2.119 1 98.5 134 ALA A O 1
ATOM 1014 N N . PHE A 1 135 ? -8.266 14.875 -3.971 1 98.31 135 PHE A N 1
ATOM 1015 C CA . PHE A 1 135 ? -9.055 13.867 -4.676 1 98.31 135 PHE A CA 1
ATOM 1016 C C . PHE A 1 135 ? -8.156 12.82 -5.316 1 98.31 135 PHE A C 1
ATOM 1018 O O . PHE A 1 135 ? -7.051 13.141 -5.766 1 98.31 135 PHE A O 1
ATOM 1025 N N . ALA A 1 136 ? -8.664 11.625 -5.293 1 98.06 136 ALA A N 1
ATOM 1026 C CA . ALA A 1 136 ? -8.008 10.555 -6.047 1 98.06 136 ALA A CA 1
ATOM 1027 C C . ALA A 1 136 ? -8.984 9.438 -6.387 1 98.06 136 ALA A C 1
ATOM 1029 O O . ALA A 1 136 ? -10.023 9.289 -5.738 1 98.06 136 ALA A O 1
ATOM 1030 N N . ARG A 1 137 ? -8.695 8.742 -7.434 1 97.62 137 ARG A N 1
ATOM 1031 C CA . ARG A 1 137 ? -9.328 7.469 -7.738 1 97.62 137 ARG A CA 1
ATOM 1032 C C . ARG A 1 137 ? -8.391 6.305 -7.438 1 97.62 137 ARG A C 1
ATOM 1034 O O . ARG A 1 137 ? -7.273 6.25 -7.957 1 97.62 137 ARG A O 1
ATOM 1041 N N . LEU A 1 138 ? -8.867 5.398 -6.574 1 97.25 138 LEU A N 1
ATOM 1042 C CA . LEU A 1 138 ? -8.023 4.281 -6.164 1 97.25 138 LEU A CA 1
ATOM 1043 C C . LEU A 1 138 ? -8.469 2.988 -6.844 1 97.25 138 LEU A C 1
ATOM 1045 O O . LEU A 1 138 ? -9.656 2.672 -6.867 1 97.25 138 LEU A O 1
ATOM 1049 N N . ASN A 1 139 ? -7.527 2.262 -7.441 1 96 139 ASN A N 1
ATOM 1050 C CA . ASN A 1 139 ? -7.723 0.884 -7.879 1 96 139 ASN A CA 1
ATOM 1051 C C . ASN A 1 139 ? -7.25 -0.113 -6.824 1 96 139 ASN A C 1
ATOM 1053 O O . ASN A 1 139 ? -6.109 -0.046 -6.367 1 96 139 ASN A O 1
ATOM 1057 N N . VAL A 1 140 ? -8.156 -0.985 -6.453 1 94.88 140 VAL A N 1
ATOM 1058 C CA . VAL A 1 140 ? -7.832 -1.908 -5.371 1 94.88 140 VAL A CA 1
ATOM 1059 C C . VAL A 1 140 ? -8.211 -3.332 -5.773 1 94.88 140 VAL A C 1
ATOM 1061 O O . VAL A 1 140 ? -9.016 -3.533 -6.684 1 94.88 140 VAL A O 1
ATOM 1064 N N . TYR A 1 141 ? -7.551 -4.301 -5.113 1 91.69 141 TYR A N 1
ATOM 1065 C CA . TYR A 1 141 ? -7.863 -5.715 -5.277 1 91.69 141 TYR A CA 1
ATOM 1066 C C . TYR A 1 141 ? -8.141 -6.371 -3.93 1 91.69 141 TYR A C 1
ATOM 1068 O O . TYR A 1 141 ? -7.336 -6.266 -3.002 1 91.69 141 TYR A O 1
ATOM 1076 N N . CYS A 1 142 ? -9.258 -6.887 -3.848 1 86.5 142 CYS A N 1
ATOM 1077 C CA . CYS A 1 142 ? -9.625 -7.723 -2.711 1 86.5 142 CYS A CA 1
ATOM 1078 C C . CYS A 1 142 ? -9.969 -9.133 -3.16 1 86.5 142 CYS A C 1
ATOM 1080 O O . CYS A 1 142 ? -10.969 -9.344 -3.848 1 86.5 142 CYS A O 1
ATOM 1082 N N . PRO A 1 143 ? -9.062 -10.062 -2.787 1 79.5 143 PRO A N 1
ATOM 1083 C CA . PRO A 1 143 ? -9.336 -11.43 -3.23 1 79.5 143 PRO A CA 1
ATOM 1084 C C . PRO A 1 143 ? -10.719 -11.922 -2.811 1 79.5 143 PRO A C 1
ATOM 1086 O O . PRO A 1 143 ? -11.109 -11.773 -1.649 1 79.5 143 PRO A O 1
ATOM 1089 N N . PRO A 1 144 ? -11.453 -12.359 -3.797 1 71.31 144 PRO A N 1
ATOM 1090 C CA . PRO A 1 144 ? -12.781 -12.867 -3.434 1 71.31 144 PRO A CA 1
ATOM 1091 C C . PRO A 1 144 ? -12.711 -14.008 -2.416 1 71.31 144 PRO A C 1
ATOM 1093 O O . PRO A 1 144 ? -11.625 -14.461 -2.061 1 71.31 144 PRO A O 1
ATOM 1096 N N . GLU A 1 145 ? -13.656 -14.938 -2.066 1 58.62 145 GLU A N 1
ATOM 1097 C CA . GLU A 1 145 ? -13.977 -15.961 -1.069 1 58.62 145 GLU A CA 1
ATOM 1098 C C . GLU A 1 145 ? -12.719 -16.703 -0.621 1 58.62 145 GLU A C 1
ATOM 1100 O O . GLU A 1 145 ? -12.547 -16.969 0.568 1 58.62 145 GLU A O 1
ATOM 1105 N N . ALA A 1 146 ? -12.031 -17.5 -1.297 1 50.47 146 ALA A N 1
ATOM 1106 C CA . ALA A 1 146 ? -11.234 -18.562 -0.677 1 50.47 146 ALA A CA 1
ATOM 1107 C C . ALA A 1 146 ? -10.047 -17.969 0.085 1 50.47 146 ALA A C 1
ATOM 1109 O O . ALA A 1 146 ? -9.156 -18.719 0.514 1 50.47 146 ALA A O 1
ATOM 1110 N N . ALA A 1 147 ? -9.68 -16.688 -0.079 1 51.38 147 ALA A N 1
ATOM 1111 C CA . ALA A 1 147 ? -8.328 -16.422 0.404 1 51.38 147 ALA A CA 1
ATOM 1112 C C . ALA A 1 147 ? -8.281 -16.406 1.929 1 51.38 147 ALA A C 1
ATOM 1114 O O . ALA A 1 147 ? -9.281 -16.109 2.582 1 51.38 147 ALA A O 1
ATOM 1115 N N . ASN A 1 148 ? -7.266 -16.984 2.525 1 53.06 148 ASN A N 1
ATOM 1116 C CA . ASN A 1 148 ? -7.008 -17.188 3.947 1 53.06 148 ASN A CA 1
ATOM 1117 C C . ASN A 1 148 ? -7.117 -15.875 4.727 1 53.06 148 ASN A C 1
ATOM 1119 O O . ASN A 1 148 ? -6.547 -14.859 4.324 1 53.06 148 ASN A O 1
ATOM 1123 N N . TYR A 1 149 ? -8.266 -15.781 5.43 1 52.34 149 TYR A N 1
ATOM 1124 C CA . TYR A 1 149 ? -8.57 -14.734 6.398 1 52.34 149 TYR A CA 1
ATOM 1125 C C . TYR A 1 149 ? -7.539 -14.711 7.52 1 52.34 149 TYR A C 1
ATOM 1127 O O . TYR A 1 149 ? -7.016 -15.758 7.91 1 52.34 149 TYR A O 1
ATOM 1135 N N . LEU A 1 150 ? -6.801 -13.664 7.531 1 49.06 150 LEU A N 1
ATOM 1136 C CA . LEU A 1 150 ? -5.871 -13.523 8.648 1 49.06 150 LEU A CA 1
ATOM 1137 C C . LEU A 1 150 ? -6.578 -13.758 9.977 1 49.06 150 LEU A C 1
ATOM 1139 O O . LEU A 1 150 ? -7.629 -13.156 10.234 1 49.06 150 LEU A O 1
ATOM 1143 N N . THR A 1 151 ? -6.75 -15.07 10.312 1 43.28 151 THR A N 1
ATOM 1144 C CA . THR A 1 151 ? -7.277 -15.312 11.648 1 43.28 151 THR A CA 1
ATOM 1145 C C . THR A 1 151 ? -6.492 -14.523 12.688 1 43.28 151 THR A C 1
ATOM 1147 O O . THR A 1 151 ? -5.285 -14.32 12.547 1 43.28 151 THR A O 1
ATOM 1150 N N . GLU A 1 152 ? -7.152 -13.625 13.375 1 42.78 152 GLU A N 1
ATOM 1151 C CA . GLU A 1 152 ? -6.574 -13.055 14.594 1 42.78 152 GLU A CA 1
ATOM 1152 C C . GLU A 1 152 ? -5.875 -14.133 15.422 1 42.78 152 GLU A C 1
ATOM 1154 O O . GLU A 1 152 ? -6.391 -15.242 15.57 1 42.78 152 GLU A O 1
ATOM 1159 N N . GLY A 1 153 ? -4.625 -14.32 15.445 1 36.91 153 GLY A N 1
ATOM 1160 C CA . GLY A 1 153 ? -3.918 -15.125 16.438 1 36.91 153 GLY A CA 1
ATOM 1161 C C . GLY A 1 153 ? -4.551 -15.07 17.812 1 36.91 153 GLY A C 1
ATOM 1162 O O . GLY A 1 153 ? -4.113 -14.305 18.672 1 36.91 153 GLY A O 1
ATOM 1163 N N . THR A 1 154 ? -5.816 -15.086 18.094 1 31.81 154 THR A N 1
ATOM 1164 C CA . THR A 1 154 ? -6.066 -15.422 19.5 1 31.81 154 THR A CA 1
ATOM 1165 C C . THR A 1 154 ? -5.477 -16.797 19.844 1 31.81 154 THR A C 1
ATOM 1167 O O . THR A 1 154 ? -5.836 -17.797 19.219 1 31.81 154 THR A O 1
ATOM 1170 N N . PRO A 1 155 ? -4.223 -16.766 20.484 1 32.41 155 PRO A N 1
ATOM 1171 C CA . PRO A 1 155 ? -3.904 -18.062 21.094 1 32.41 155 PRO A CA 1
ATOM 1172 C C . PRO A 1 155 ? -5.125 -18.75 21.703 1 32.41 155 PRO A C 1
ATOM 1174 O O . PRO A 1 155 ? -5.957 -18.078 22.328 1 32.41 155 PRO A O 1
ATOM 1177 N N . ALA A 1 156 ? -5.473 -19.969 21.25 1 23.22 156 ALA A N 1
ATOM 1178 C CA . ALA A 1 156 ? -6.266 -20.812 22.141 1 23.22 156 ALA A CA 1
ATOM 1179 C C . ALA A 1 156 ? -5.531 -21.062 23.453 1 23.22 156 ALA A C 1
ATOM 1181 O O . ALA A 1 156 ? -4.305 -21.188 23.469 1 23.22 156 ALA A O 1
ATOM 1182 N N . MET B 1 1 ? -21.688 6.945 14.422 1 77.31 1 MET B N 1
ATOM 1183 C CA . MET B 1 1 ? -20.312 6.516 14.727 1 77.31 1 MET B CA 1
ATOM 1184 C C . MET B 1 1 ? -20.25 5.004 14.914 1 77.31 1 MET B C 1
ATOM 1186 O O . MET B 1 1 ? -21.094 4.426 15.617 1 77.31 1 MET B O 1
ATOM 1190 N N . ILE B 1 2 ? -19.469 4.398 14.086 1 83.12 2 ILE B N 1
ATOM 1191 C CA . ILE B 1 2 ? -19.281 2.955 14.18 1 83.12 2 ILE B CA 1
ATOM 1192 C C . ILE B 1 2 ? -18.234 2.646 15.258 1 83.12 2 ILE B C 1
ATOM 1194 O O . ILE B 1 2 ? -17.156 3.24 15.273 1 83.12 2 ILE B O 1
ATOM 1198 N N . ASP B 1 3 ? -18.547 1.868 16.234 1 87.88 3 ASP B N 1
ATOM 1199 C CA . ASP B 1 3 ? -17.703 1.637 17.406 1 87.88 3 ASP B CA 1
ATOM 1200 C C . ASP B 1 3 ? -16.812 0.405 17.203 1 87.88 3 ASP B C 1
ATOM 1202 O O . ASP B 1 3 ? -16.484 -0.28 18.172 1 87.88 3 ASP B O 1
ATOM 1206 N N . TRP B 1 4 ? -16.594 0.044 16.125 1 90.62 4 TRP B N 1
ATOM 1207 C CA . TRP B 1 4 ? -15.68 -1.07 15.867 1 90.62 4 TRP B CA 1
ATOM 1208 C C . TRP B 1 4 ? -14.227 -0.598 15.852 1 90.62 4 TRP B C 1
ATOM 1210 O O . TRP B 1 4 ? -13.906 0.409 15.211 1 90.62 4 TRP B O 1
ATOM 1220 N N . PRO B 1 5 ? -13.367 -1.29 16.547 1 89.19 5 PRO B N 1
ATOM 1221 C CA . PRO B 1 5 ? -11.961 -0.894 16.5 1 89.19 5 PRO B CA 1
ATOM 1222 C C . PRO B 1 5 ? -11.367 -0.987 15.102 1 89.19 5 PRO B C 1
ATOM 1224 O O . PRO B 1 5 ? -11.508 -2.014 14.438 1 89.19 5 PRO B O 1
ATOM 1227 N N . LEU B 1 6 ? -10.633 0.045 14.727 1 90 6 LEU B N 1
ATOM 1228 C CA . LEU B 1 6 ? -10.07 0.111 13.383 1 90 6 LEU B CA 1
ATOM 1229 C C . LEU B 1 6 ? -9.102 -1.042 13.141 1 90 6 LEU B C 1
ATOM 1231 O O . LEU B 1 6 ? -9.016 -1.566 12.031 1 90 6 LEU B O 1
ATOM 1235 N N . ALA B 1 7 ? -8.375 -1.427 14.141 1 85.25 7 ALA B N 1
ATOM 1236 C CA . ALA B 1 7 ? -7.387 -2.5 14.039 1 85.25 7 ALA B CA 1
ATOM 1237 C C . ALA B 1 7 ? -8.047 -3.805 13.594 1 85.25 7 ALA B C 1
ATOM 1239 O O . ALA B 1 7 ? -7.391 -4.672 13.008 1 85.25 7 ALA B O 1
ATOM 1240 N N . GLU B 1 8 ? -9.359 -3.871 13.852 1 86.38 8 GLU B N 1
ATOM 1241 C CA . GLU B 1 8 ? -10.094 -5.07 13.469 1 86.38 8 GLU B CA 1
ATOM 1242 C C . GLU B 1 8 ? -10.648 -4.953 12.047 1 86.38 8 GLU B C 1
ATOM 1244 O O . GLU B 1 8 ? -11.039 -5.953 11.445 1 86.38 8 GLU B O 1
ATOM 1249 N N . LEU B 1 9 ? -10.805 -3.752 11.602 1 89.12 9 LEU B N 1
ATOM 1250 C CA . LEU B 1 9 ? -11.398 -3.506 10.289 1 89.12 9 LEU B CA 1
ATOM 1251 C C . LEU B 1 9 ? -10.336 -3.473 9.203 1 89.12 9 LEU B C 1
ATOM 1253 O O . LEU B 1 9 ? -10.617 -3.752 8.039 1 89.12 9 LEU B O 1
ATOM 1257 N N . ILE B 1 10 ? -9.141 -3.027 9.539 1 87.38 10 ILE B N 1
ATOM 1258 C CA . ILE B 1 10 ? -8.031 -2.91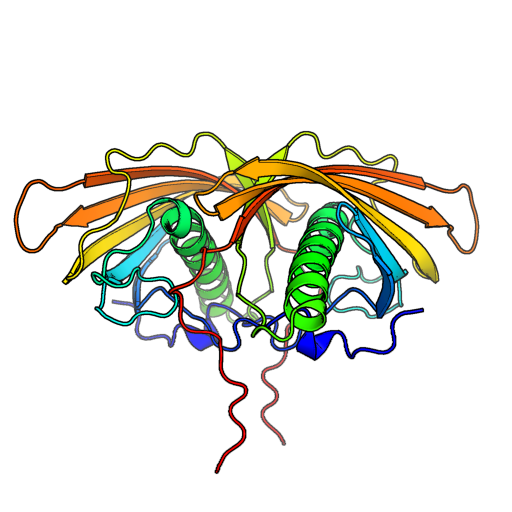4 8.602 1 87.38 10 ILE B CA 1
ATOM 1259 C C . ILE B 1 10 ? -6.965 -3.953 8.938 1 87.38 10 ILE B C 1
ATOM 1261 O O . ILE B 1 10 ? -6.098 -3.709 9.781 1 87.38 10 ILE B O 1
ATOM 1265 N N . PRO B 1 11 ? -7.25 -5.094 8.391 1 72.81 11 PRO B N 1
ATOM 1266 C CA . PRO B 1 11 ? -6.262 -6.117 8.742 1 72.81 11 PRO B CA 1
ATOM 1267 C C . PRO B 1 11 ? -4.832 -5.688 8.438 1 72.81 11 PRO B C 1
ATOM 1269 O O . PRO B 1 11 ? -4.586 -5.004 7.438 1 72.81 11 PRO B O 1
ATOM 1272 N N . HIS B 1 12 ? -4.164 -5.645 9.469 1 62.12 12 HIS B N 1
ATOM 1273 C CA . HIS B 1 12 ? -2.736 -5.359 9.367 1 62.12 12 HIS B CA 1
ATOM 1274 C C . HIS B 1 12 ? -1.977 -6.551 8.797 1 62.12 12 HIS B C 1
ATOM 1276 O O . HIS B 1 12 ? -2.363 -7.699 9.016 1 62.12 12 HIS B O 1
ATOM 1282 N N . ALA B 1 13 ? -1.89 -6.574 7.453 1 52.41 13 ALA B N 1
ATOM 1283 C CA . ALA B 1 13 ? -1.216 -7.793 7.016 1 52.41 13 ALA B CA 1
ATOM 1284 C C . ALA B 1 13 ? -0.086 -8.172 7.969 1 52.41 13 ALA B C 1
ATOM 1286 O O . ALA B 1 13 ? 0.65 -9.125 7.723 1 52.41 13 ALA B O 1
ATOM 1287 N N . GLY B 1 14 ? -0.328 -7.895 9.312 1 52.28 14 GLY B N 1
ATOM 1288 C CA . GLY B 1 14 ? 0.779 -8.344 10.141 1 52.28 14 GLY B CA 1
ATOM 1289 C C . GLY B 1 14 ? 2.131 -8.172 9.477 1 52.28 14 GLY B C 1
ATOM 1290 O O . GLY B 1 14 ? 2.318 -7.262 8.664 1 52.28 14 GLY B O 1
ATOM 1291 N N . ASP B 1 15 ? 2.961 -8.953 9.773 1 62.09 15 ASP B N 1
ATOM 1292 C CA . ASP B 1 15 ? 4.281 -9.258 9.234 1 62.09 15 ASP B CA 1
ATOM 1293 C C . ASP B 1 15 ? 4.176 -9.922 7.863 1 62.09 15 ASP B C 1
ATOM 1295 O O . ASP B 1 15 ? 4.82 -10.938 7.609 1 62.09 15 ASP B O 1
ATOM 1299 N N . MET B 1 16 ? 3.242 -9.219 6.953 1 77 16 MET B N 1
ATOM 1300 C CA . MET B 1 16 ? 3.121 -9.977 5.715 1 77 16 MET B CA 1
ATOM 1301 C C . MET B 1 16 ? 4.203 -9.578 4.719 1 77 16 MET B C 1
ATOM 1303 O O . MET B 1 16 ? 4.164 -8.484 4.16 1 77 16 MET B O 1
ATOM 1307 N N . ILE B 1 17 ? 5.25 -10.266 4.75 1 85.44 17 ILE B N 1
ATOM 1308 C CA . ILE B 1 17 ? 6.297 -10.148 3.742 1 85.44 17 ILE B CA 1
ATOM 1309 C C . ILE B 1 17 ? 6.168 -11.281 2.727 1 85.44 17 ILE B C 1
ATOM 1311 O O . ILE B 1 17 ? 6.266 -12.453 3.086 1 85.44 17 ILE B O 1
ATOM 1315 N N . LEU B 1 18 ? 5.91 -10.93 1.457 1 89.88 18 LEU B N 1
ATOM 1316 C CA . LEU B 1 18 ? 5.633 -11.906 0.413 1 89.88 18 LEU B CA 1
ATOM 1317 C C . LEU B 1 18 ? 6.914 -12.312 -0.306 1 89.88 18 LEU B C 1
ATOM 1319 O O . LEU B 1 18 ? 7.008 -13.422 -0.844 1 89.88 18 LEU B O 1
ATOM 1323 N N . ILE B 1 19 ? 7.848 -11.359 -0.414 1 94.62 19 ILE B N 1
ATOM 1324 C CA . ILE B 1 19 ? 9.102 -11.727 -1.064 1 94.62 19 ILE B CA 1
ATOM 1325 C C . ILE B 1 19 ? 9.969 -12.531 -0.098 1 94.62 19 ILE B C 1
ATOM 1327 O O . ILE B 1 19 ? 9.891 -12.344 1.118 1 94.62 19 ILE B O 1
ATOM 1331 N N . ASP B 1 20 ? 10.82 -13.367 -0.65 1 94.56 20 ASP B N 1
ATOM 1332 C CA . ASP B 1 20 ? 11.578 -14.305 0.175 1 94.56 20 ASP B CA 1
ATOM 1333 C C . ASP B 1 20 ? 12.992 -13.797 0.433 1 94.56 20 ASP B C 1
ATOM 1335 O O . ASP B 1 20 ? 13.555 -14.031 1.504 1 94.56 20 ASP B O 1
AT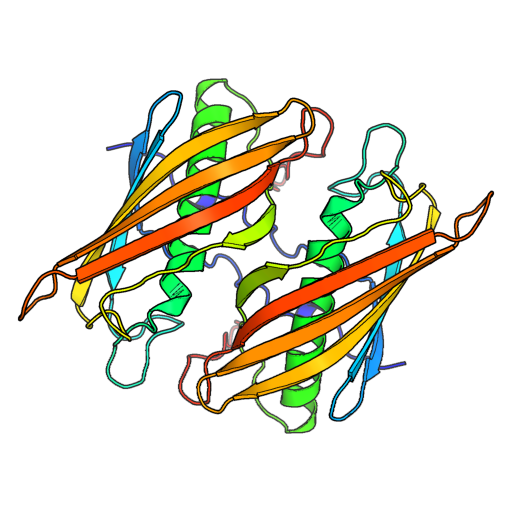OM 1339 N N . GLU B 1 21 ? 13.555 -13.148 -0.585 1 95.56 21 GLU B N 1
ATOM 1340 C CA . GLU B 1 21 ? 14.961 -12.781 -0.424 1 95.56 21 GLU B CA 1
ATOM 1341 C C . GLU B 1 21 ? 15.336 -11.633 -1.35 1 95.56 21 GLU B C 1
ATOM 1343 O O . GLU B 1 21 ? 14.742 -11.461 -2.416 1 95.56 21 GLU B O 1
ATOM 1348 N N . VAL B 1 22 ? 16.375 -10.859 -0.88 1 97.94 22 VAL B N 1
ATOM 1349 C CA . VAL B 1 22 ? 17.094 -9.93 -1.75 1 97.94 22 VAL B CA 1
ATOM 1350 C C . VAL B 1 22 ? 18.297 -10.633 -2.383 1 97.94 22 VAL B C 1
ATOM 1352 O O . VAL B 1 22 ? 19.188 -11.094 -1.677 1 97.94 22 VAL B O 1
ATOM 1355 N N . VAL B 1 23 ? 18.25 -10.688 -3.688 1 98.31 23 VAL B N 1
ATOM 1356 C CA . VAL B 1 23 ? 19.328 -11.352 -4.41 1 98.31 23 VAL B CA 1
ATOM 1357 C C . VAL B 1 23 ? 20.531 -10.406 -4.539 1 98.31 23 VAL B C 1
ATOM 1359 O O . VAL B 1 23 ? 21.672 -10.797 -4.277 1 98.31 23 VAL B O 1
ATOM 1362 N N . SER B 1 24 ? 20.234 -9.227 -4.934 1 98.44 24 SER B N 1
ATOM 1363 C CA . SER B 1 24 ? 21.266 -8.203 -5.09 1 98.44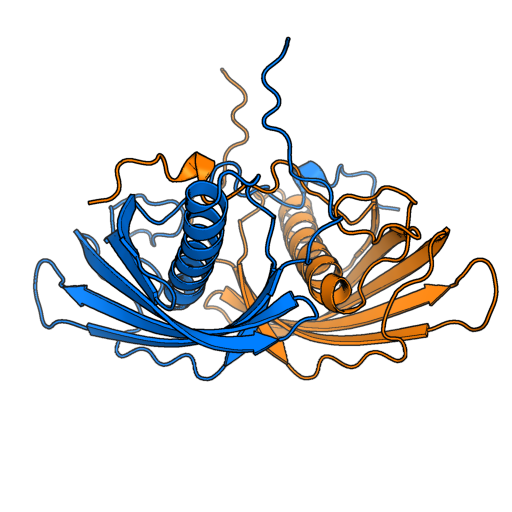 24 SER B CA 1
ATOM 1364 C C . SER B 1 24 ? 20.641 -6.805 -5.148 1 98.44 24 SER B C 1
ATOM 1366 O O . SER B 1 24 ? 19.438 -6.66 -5.395 1 98.44 24 SER B O 1
ATOM 1368 N N . PHE B 1 25 ? 21.469 -5.82 -4.855 1 98.31 25 PHE B N 1
ATOM 1369 C CA . PHE B 1 25 ? 21.094 -4.43 -5.055 1 98.31 25 PHE B CA 1
ATOM 1370 C C . PHE B 1 25 ? 22.312 -3.557 -5.293 1 98.31 25 PHE B C 1
ATOM 1372 O O . PHE B 1 25 ? 23.438 -3.961 -4.988 1 98.31 25 PHE B O 1
ATOM 1379 N N . ASP B 1 26 ? 22.125 -2.455 -5.895 1 97.94 26 ASP B N 1
ATOM 1380 C CA . ASP B 1 26 ? 23.156 -1.441 -6.027 1 97.94 26 ASP B CA 1
ATOM 1381 C C . ASP B 1 26 ? 22.578 -0.036 -5.883 1 97.94 26 ASP B C 1
ATOM 1383 O O . ASP B 1 26 ? 21.578 0.16 -5.199 1 97.94 26 ASP B O 1
ATOM 1387 N N . GLU B 1 27 ? 23.188 0.938 -6.43 1 96.75 27 GLU B N 1
ATOM 1388 C CA . GLU B 1 27 ? 22.797 2.326 -6.195 1 96.75 27 GLU B CA 1
ATOM 1389 C C . GLU B 1 27 ? 21.438 2.631 -6.816 1 96.75 27 GLU B C 1
ATOM 1391 O O . GLU B 1 27 ? 20.703 3.508 -6.34 1 96.75 27 GLU B O 1
ATOM 1396 N N . GLU B 1 28 ? 21.094 1.79 -7.824 1 97.5 28 GLU B N 1
ATOM 1397 C CA . GLU B 1 28 ? 19.906 2.225 -8.578 1 97.5 28 GLU B CA 1
ATOM 1398 C C . GLU B 1 28 ? 18.875 1.105 -8.688 1 97.5 28 GLU B C 1
ATOM 1400 O O . GLU B 1 28 ? 17.766 1.33 -9.141 1 97.5 28 GLU B O 1
ATOM 1405 N N . GLN B 1 29 ? 19.328 -0.076 -8.305 1 98.56 29 GLN B N 1
ATOM 1406 C CA . GLN B 1 29 ? 18.406 -1.172 -8.602 1 98.56 29 GLN B CA 1
ATOM 1407 C C . GLN B 1 29 ? 18.484 -2.262 -7.539 1 98.56 29 GLN B C 1
ATOM 1409 O O . GLN B 1 29 ? 19.422 -2.291 -6.742 1 98.56 29 GLN B O 1
ATOM 1414 N N . ILE B 1 30 ? 17.438 -3.166 -7.539 1 98.62 30 ILE B N 1
ATOM 1415 C CA . ILE B 1 30 ? 17.391 -4.324 -6.656 1 98.62 30 ILE B CA 1
ATOM 1416 C C . ILE B 1 30 ? 16.797 -5.52 -7.395 1 98.62 30 ILE B C 1
ATOM 1418 O O . ILE B 1 30 ? 15.961 -5.348 -8.289 1 98.62 30 ILE B O 1
ATOM 1422 N N . HIS B 1 31 ? 17.266 -6.676 -7.047 1 98.81 31 HIS B N 1
ATOM 1423 C CA . HIS B 1 31 ? 16.703 -7.957 -7.457 1 98.81 31 HIS B CA 1
ATOM 1424 C C . HIS B 1 31 ? 16.234 -8.766 -6.254 1 98.81 31 HIS B C 1
ATOM 1426 O O . HIS B 1 31 ? 16.984 -8.953 -5.297 1 98.81 31 HIS B O 1
ATOM 1432 N N . THR B 1 32 ? 15 -9.172 -6.305 1 98.5 32 THR B N 1
ATOM 1433 C CA . THR B 1 32 ? 14.438 -10.023 -5.258 1 98.5 32 THR B CA 1
ATOM 1434 C C . THR B 1 32 ? 13.836 -11.289 -5.852 1 98.5 32 THR B C 1
ATOM 1436 O O . THR B 1 32 ? 13.672 -11.398 -7.07 1 98.5 32 THR B O 1
ATOM 1439 N N . ARG B 1 33 ? 13.516 -12.242 -4.969 1 98.12 33 ARG B N 1
ATOM 1440 C CA . ARG B 1 33 ? 12.938 -13.492 -5.43 1 98.12 33 ARG B CA 1
ATOM 1441 C C . ARG B 1 33 ? 11.898 -14.016 -4.434 1 98.12 33 ARG B C 1
ATOM 1443 O O . ARG B 1 33 ? 11.977 -13.719 -3.24 1 98.12 33 ARG B O 1
ATOM 1450 N N . THR B 1 34 ? 10.953 -14.734 -4.977 1 97.31 34 THR B N 1
ATOM 1451 C CA . THR B 1 34 ? 9.977 -15.453 -4.168 1 97.31 34 THR B CA 1
ATOM 1452 C C . THR B 1 34 ? 9.438 -16.656 -4.926 1 97.31 34 THR B C 1
ATOM 1454 O O . THR B 1 34 ? 9.609 -16.766 -6.141 1 97.31 34 THR B O 1
ATOM 1457 N N . THR B 1 35 ? 8.883 -17.594 -4.219 1 97.19 35 THR B N 1
ATOM 1458 C CA . THR B 1 35 ? 8.219 -18.766 -4.801 1 97.19 35 THR B CA 1
ATOM 1459 C C . THR B 1 35 ? 6.723 -18.734 -4.508 1 97.19 35 THR B C 1
ATOM 1461 O O . THR B 1 35 ? 6.309 -18.406 -3.395 1 97.19 35 THR B O 1
ATOM 1464 N N . VAL B 1 36 ? 5.969 -19.047 -5.574 1 96.88 36 VAL B N 1
ATOM 1465 C CA . VAL B 1 36 ? 4.527 -19.188 -5.375 1 96.88 36 VAL B CA 1
ATOM 1466 C C . VAL B 1 36 ? 4.227 -20.5 -4.668 1 96.88 36 VAL B C 1
ATOM 1468 O O . VAL B 1 36 ? 4.141 -21.547 -5.305 1 96.88 36 VAL B O 1
ATOM 1471 N N . THR B 1 37 ? 4.07 -20.438 -3.385 1 92.25 37 THR B N 1
ATOM 1472 C CA . THR B 1 37 ? 3.842 -21.625 -2.59 1 92.25 37 THR B CA 1
ATOM 1473 C C . THR B 1 37 ? 2.348 -21.891 -2.416 1 92.25 37 THR B C 1
ATOM 1475 O O . THR B 1 37 ? 1.593 -20.984 -2.057 1 92.25 37 THR B O 1
ATOM 1478 N N . PRO B 1 38 ? 1.985 -23.172 -2.602 1 85.94 38 PRO B N 1
ATOM 1479 C CA . PRO B 1 38 ? 0.575 -23.484 -2.361 1 85.94 38 PRO B CA 1
ATOM 1480 C C . PRO B 1 38 ? 0.127 -23.141 -0.943 1 85.94 38 PRO B C 1
ATOM 1482 O O . PRO B 1 38 ? 0.881 -23.344 0.013 1 85.94 38 PRO B O 1
ATOM 1485 N N . GLY B 1 39 ? -0.979 -22.516 -0.793 1 81.94 39 GLY B N 1
ATOM 1486 C CA . GLY B 1 39 ? -1.514 -22.156 0.512 1 81.94 39 GLY B CA 1
ATOM 1487 C C . GLY B 1 39 ? -1.11 -20.766 0.962 1 81.94 39 GLY B C 1
ATOM 1488 O O . GLY B 1 39 ? -1.406 -20.359 2.088 1 81.94 39 GLY B O 1
ATOM 1489 N N . GLY B 1 40 ? -0.445 -20.172 0.091 1 80.88 40 GLY B N 1
ATOM 1490 C CA . GLY B 1 40 ? -0.108 -18.797 0.417 1 80.88 40 GLY B CA 1
ATOM 1491 C C . GLY B 1 40 ? -1.324 -17.922 0.693 1 80.88 40 GLY B C 1
ATOM 1492 O O . GLY B 1 40 ? -2.432 -18.25 0.253 1 80.88 40 GLY B O 1
ATOM 1493 N N . LEU B 1 41 ? -1.107 -16.875 1.386 1 75.31 41 LEU B N 1
ATOM 1494 C CA . LEU B 1 41 ? -2.15 -16.016 1.92 1 75.31 41 LEU B CA 1
ATOM 1495 C C . LEU B 1 41 ? -3.092 -15.547 0.813 1 75.31 41 LEU B C 1
ATOM 1497 O O . LEU B 1 41 ? -4.289 -15.359 1.049 1 75.31 41 LEU B O 1
ATOM 1501 N N . PHE B 1 42 ? -2.543 -15.391 -0.426 1 83.5 42 PHE B N 1
ATOM 1502 C CA . PHE B 1 42 ? -3.354 -14.773 -1.467 1 83.5 42 PHE B CA 1
ATOM 1503 C C . PHE B 1 42 ? -3.613 -15.75 -2.605 1 83.5 42 PHE B C 1
ATOM 1505 O O . PHE B 1 42 ? -4.141 -15.367 -3.652 1 83.5 42 PHE B O 1
ATOM 1512 N N . ASN B 1 43 ? -3.217 -16.953 -2.355 1 87.12 43 ASN B N 1
ATOM 1513 C CA . ASN B 1 43 ? -3.387 -17.938 -3.418 1 87.12 43 ASN B CA 1
ATOM 1514 C C . ASN B 1 43 ? -4.84 -18.391 -3.533 1 87.12 43 ASN B C 1
ATOM 1516 O O . ASN B 1 43 ? -5.555 -18.453 -2.533 1 87.12 43 ASN B O 1
ATOM 1520 N N . ARG B 1 44 ? -5.184 -18.656 -4.707 1 86.56 44 ARG B N 1
ATOM 1521 C CA . ARG B 1 44 ? -6.469 -19.297 -4.977 1 86.56 44 ARG B CA 1
ATOM 1522 C C . ARG B 1 44 ? -6.484 -20.734 -4.453 1 86.56 44 ARG B C 1
ATOM 1524 O O . ARG B 1 44 ? -5.449 -21.266 -4.039 1 86.56 44 ARG B O 1
ATOM 1531 N N . ALA B 1 45 ? -7.645 -21.297 -4.465 1 85.75 45 ALA B N 1
ATOM 1532 C CA . ALA B 1 45 ? -7.82 -22.656 -3.969 1 85.75 45 ALA B CA 1
ATOM 1533 C C . ALA B 1 45 ? -6.895 -23.625 -4.695 1 85.75 45 ALA B C 1
ATOM 1535 O O . ALA B 1 45 ? -6.398 -24.594 -4.098 1 85.75 45 ALA B O 1
ATOM 1536 N N . ASN B 1 46 ? -6.656 -23.328 -5.914 1 89.75 46 ASN B N 1
ATOM 1537 C CA . ASN B 1 46 ? -5.816 -24.219 -6.707 1 89.75 46 ASN B CA 1
ATOM 1538 C C . ASN B 1 46 ? -4.336 -23.938 -6.48 1 89.75 46 ASN B C 1
ATOM 1540 O O . ASN B 1 46 ? -3.479 -24.562 -7.117 1 89.75 46 ASN B O 1
ATOM 1544 N N . GLY B 1 47 ? -4.043 -22.984 -5.711 1 91.94 47 GLY B N 1
ATOM 1545 C CA . GLY B 1 47 ? -2.668 -22.672 -5.344 1 91.94 47 GLY B CA 1
ATOM 1546 C C . GLY B 1 47 ? -2.078 -21.531 -6.137 1 91.94 47 GLY B C 1
ATOM 1547 O O . GLY B 1 47 ? -1.001 -21.016 -5.805 1 91.94 47 GLY B O 1
ATOM 1548 N N . ASP B 1 48 ? -2.758 -21.047 -7.207 1 94.5 48 ASP B N 1
ATOM 1549 C CA . ASP B 1 48 ? -2.25 -19.969 -8.047 1 94.5 48 ASP B CA 1
ATOM 1550 C C . ASP B 1 48 ? -2.35 -18.625 -7.332 1 94.5 48 ASP B C 1
ATOM 1552 O O . ASP B 1 48 ? -3.227 -18.422 -6.492 1 94.5 48 ASP B O 1
ATOM 1556 N N . MET B 1 49 ? -1.43 -17.828 -7.68 1 94.31 49 MET B N 1
ATOM 1557 C CA . MET B 1 49 ? -1.459 -16.453 -7.172 1 94.31 49 MET B CA 1
ATOM 1558 C C . MET B 1 49 ? -2.023 -15.5 -8.219 1 94.31 49 MET B C 1
ATOM 1560 O O . MET B 1 49 ? -1.552 -15.469 -9.359 1 94.31 49 MET B O 1
ATOM 1564 N N . PRO B 1 50 ? -3.064 -14.758 -7.867 1 93.5 50 PRO B N 1
ATOM 1565 C CA . PRO B 1 50 ? -3.559 -13.773 -8.836 1 93.5 50 PRO B CA 1
ATOM 1566 C C . PRO B 1 50 ? -2.471 -12.82 -9.312 1 93.5 50 PRO B C 1
ATOM 1568 O O . PRO B 1 50 ? -1.636 -12.383 -8.523 1 93.5 50 PRO B O 1
ATOM 1571 N N . ALA B 1 51 ? -2.48 -12.445 -10.625 1 95.38 51 ALA B N 1
ATOM 1572 C CA . ALA B 1 51 ? -1.409 -11.672 -11.242 1 95.38 51 ALA B CA 1
ATOM 1573 C C . ALA B 1 51 ? -1.303 -10.289 -10.609 1 95.38 51 ALA B C 1
ATOM 1575 O O . ALA B 1 51 ? -0.206 -9.734 -10.492 1 95.38 51 ALA B O 1
ATOM 1576 N N . TRP B 1 52 ? -2.408 -9.734 -10.219 1 93.06 52 TRP B N 1
ATOM 1577 C CA . TRP B 1 52 ? -2.42 -8.375 -9.672 1 93.06 52 TRP B CA 1
ATOM 1578 C C . TRP B 1 52 ? -1.582 -8.297 -8.398 1 93.06 52 TRP B C 1
ATOM 1580 O O . TRP B 1 52 ? -1.151 -7.215 -7.996 1 93.06 52 TRP B O 1
ATOM 1590 N N . ILE B 1 53 ? -1.315 -9.453 -7.703 1 93.25 53 ILE B N 1
ATOM 1591 C CA . ILE B 1 53 ? -0.46 -9.484 -6.523 1 93.25 53 ILE B CA 1
ATOM 1592 C C . ILE B 1 53 ? 0.977 -9.148 -6.918 1 93.25 53 ILE B C 1
ATOM 1594 O O . ILE B 1 53 ? 1.79 -8.773 -6.066 1 93.25 53 ILE B O 1
ATOM 1598 N N . GLY B 1 54 ? 1.217 -9.242 -8.172 1 96.38 54 GLY B N 1
ATOM 1599 C CA . GLY B 1 54 ? 2.521 -8.852 -8.68 1 96.38 54 GLY B CA 1
ATOM 1600 C C . GLY B 1 54 ? 2.898 -7.426 -8.312 1 96.38 54 GLY B C 1
ATOM 1601 O O . GLY B 1 54 ? 4.07 -7.129 -8.07 1 96.38 54 GLY B O 1
ATOM 1602 N N . ILE B 1 55 ? 1.933 -6.559 -8.25 1 96 55 ILE B N 1
ATOM 1603 C CA . ILE B 1 55 ? 2.188 -5.172 -7.887 1 96 55 ILE B CA 1
ATOM 1604 C C . ILE B 1 55 ? 2.691 -5.098 -6.449 1 96 55 ILE B C 1
ATOM 1606 O O . ILE B 1 55 ? 3.627 -4.352 -6.148 1 96 55 ILE B O 1
ATOM 1610 N N . GLU B 1 56 ? 2.088 -5.82 -5.512 1 92.94 56 GLU B N 1
ATOM 1611 C CA . GLU B 1 56 ? 2.553 -5.867 -4.129 1 92.94 56 GLU B CA 1
ATOM 1612 C C . GLU B 1 56 ? 3.971 -6.426 -4.039 1 92.94 56 GLU B C 1
ATOM 1614 O O . GLU B 1 56 ? 4.789 -5.93 -3.26 1 92.94 56 GLU B O 1
ATOM 1619 N N . LEU B 1 57 ? 4.254 -7.5 -4.801 1 95.94 57 LEU B N 1
ATOM 1620 C CA . LEU B 1 57 ? 5.605 -8.055 -4.832 1 95.94 57 LEU B CA 1
ATOM 1621 C C . LEU B 1 57 ? 6.609 -7 -5.289 1 95.94 57 LEU B C 1
ATOM 1623 O O . LEU B 1 57 ? 7.695 -6.879 -4.711 1 95.94 57 LEU B O 1
ATOM 1627 N N . MET B 1 58 ? 6.211 -6.215 -6.273 1 97.56 58 MET B N 1
ATOM 1628 C CA . MET B 1 58 ? 7.066 -5.145 -6.777 1 97.56 58 MET B CA 1
ATOM 1629 C C . MET B 1 58 ? 7.234 -4.043 -5.734 1 97.56 58 MET B C 1
ATOM 1631 O O . MET B 1 58 ? 8.344 -3.568 -5.5 1 97.56 58 MET B O 1
ATOM 1635 N N . ALA B 1 59 ? 6.145 -3.682 -5.137 1 95.19 59 ALA B N 1
ATOM 1636 C CA . ALA B 1 59 ? 6.188 -2.646 -4.105 1 95.19 59 ALA B CA 1
ATOM 1637 C C . ALA B 1 59 ? 7.09 -3.061 -2.947 1 95.19 59 ALA B C 1
ATOM 1639 O O . ALA B 1 59 ? 7.879 -2.254 -2.449 1 95.19 59 ALA B O 1
ATOM 1640 N N . GLN B 1 60 ? 7 -4.281 -2.506 1 93.56 60 GLN B N 1
ATOM 1641 C CA . GLN B 1 60 ? 7.84 -4.77 -1.417 1 93.56 60 GLN B CA 1
ATOM 1642 C C . GLN B 1 60 ? 9.312 -4.805 -1.829 1 93.56 60 GLN B C 1
ATOM 1644 O O . GLN B 1 60 ? 10.195 -4.562 -1.007 1 93.56 60 GLN B O 1
ATOM 1649 N N . SER B 1 61 ? 9.57 -5.102 -3.092 1 97.06 61 SER B N 1
ATOM 1650 C CA . SER B 1 61 ? 10.945 -5.051 -3.588 1 97.06 61 SER B CA 1
ATOM 1651 C C . SER B 1 61 ? 11.508 -3.637 -3.514 1 97.06 61 SER B C 1
ATOM 1653 O O . SER B 1 61 ? 12.656 -3.441 -3.105 1 97.06 61 SER B O 1
ATOM 1655 N N . VAL B 1 62 ? 10.703 -2.721 -3.863 1 96.62 62 VAL B N 1
ATOM 1656 C CA . VAL B 1 62 ? 11.109 -1.322 -3.795 1 96.62 62 VAL B CA 1
ATOM 1657 C C . VAL B 1 62 ? 11.344 -0.924 -2.34 1 96.62 62 VAL B C 1
ATOM 1659 O O . VAL B 1 62 ? 12.312 -0.22 -2.029 1 96.62 62 VAL B O 1
ATOM 1662 N N . ALA B 1 63 ? 10.492 -1.355 -1.448 1 93.56 63 ALA B N 1
ATOM 1663 C CA . ALA B 1 63 ? 10.695 -1.105 -0.023 1 93.56 63 ALA B CA 1
ATOM 1664 C C . ALA B 1 63 ? 12.008 -1.709 0.46 1 93.56 63 ALA B C 1
ATOM 1666 O O . ALA B 1 63 ? 12.75 -1.073 1.212 1 93.56 63 ALA B O 1
ATOM 1667 N N . ALA B 1 64 ? 12.258 -2.9 0.031 1 95 64 ALA B N 1
ATOM 1668 C CA . ALA B 1 64 ? 13.508 -3.562 0.392 1 95 64 ALA B CA 1
ATOM 1669 C C . ALA B 1 64 ? 14.711 -2.783 -0.126 1 95 64 ALA B C 1
ATOM 1671 O O . ALA B 1 64 ? 15.742 -2.705 0.543 1 95 64 ALA B O 1
ATOM 1672 N N . TYR B 1 65 ? 14.57 -2.209 -1.301 1 96.62 65 TYR B N 1
ATOM 1673 C CA . TYR B 1 65 ? 15.625 -1.369 -1.854 1 96.62 65 TYR B CA 1
ATOM 1674 C C . TYR B 1 65 ? 15.953 -0.214 -0.916 1 96.62 65 TYR B C 1
ATOM 1676 O O . TYR B 1 65 ? 17.109 0.012 -0.581 1 96.62 65 TYR B O 1
ATOM 1684 N N . ALA B 1 66 ? 14.969 0.469 -0.573 1 93.81 66 ALA B N 1
ATOM 1685 C CA . ALA B 1 66 ? 15.156 1.589 0.346 1 93.81 66 ALA B CA 1
ATOM 1686 C C . ALA B 1 66 ? 15.781 1.125 1.656 1 93.81 66 ALA B C 1
ATOM 1688 O O . ALA B 1 66 ? 16.656 1.802 2.207 1 93.81 66 ALA B O 1
ATOM 1689 N N . GLY B 1 67 ? 15.289 -0.01 2.139 1 93.06 67 GLY B N 1
ATOM 1690 C CA . GLY B 1 67 ? 15.859 -0.578 3.352 1 93.06 67 GLY B CA 1
ATOM 1691 C C . GLY B 1 67 ? 17.328 -0.933 3.213 1 93.06 67 GLY B C 1
ATOM 1692 O O . GLY B 1 67 ? 18.125 -0.657 4.109 1 93.06 67 GLY B O 1
ATOM 1693 N N . CYS B 1 68 ? 17.688 -1.527 2.109 1 95.62 68 CYS B N 1
ATOM 1694 C CA . CYS B 1 68 ? 19.078 -1.878 1.84 1 95.62 68 CYS B CA 1
ATOM 1695 C C . CYS B 1 68 ? 19.953 -0.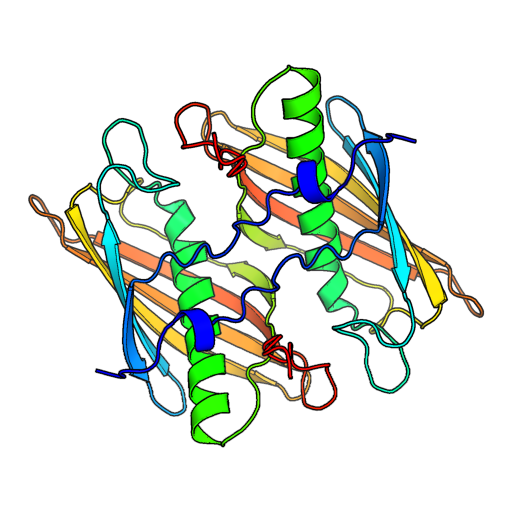631 1.778 1 95.62 68 CYS B C 1
ATOM 1697 O O . CYS B 1 68 ? 21.047 -0.611 2.332 1 95.62 68 CYS B O 1
ATOM 1699 N N . GLN B 1 69 ? 19.438 0.364 1.09 1 94.38 69 GLN B N 1
ATOM 1700 C CA . GLN B 1 69 ? 20.188 1.613 0.988 1 94.38 69 GLN B CA 1
ATOM 1701 C C . GLN B 1 69 ? 20.422 2.229 2.365 1 94.38 69 GLN B C 1
ATOM 1703 O O . GLN B 1 69 ? 21.531 2.637 2.688 1 94.38 69 GLN B O 1
ATOM 1708 N N . ALA B 1 70 ? 19.422 2.299 3.119 1 92.12 70 ALA B N 1
ATOM 1709 C CA . ALA B 1 70 ? 19.531 2.855 4.465 1 92.12 70 ALA B CA 1
ATOM 1710 C C . ALA B 1 70 ? 20.531 2.066 5.309 1 92.12 70 ALA B C 1
ATOM 1712 O O . ALA B 1 70 ? 21.391 2.648 5.965 1 92.12 70 ALA B O 1
ATOM 1713 N N . ARG B 1 71 ? 20.391 0.801 5.254 1 92.81 71 ARG B N 1
ATOM 1714 C CA . ARG B 1 71 ? 21.281 -0.062 6.035 1 92.81 71 ARG B CA 1
ATOM 1715 C C . ARG B 1 71 ? 22.734 0.114 5.613 1 92.81 71 ARG B C 1
ATOM 1717 O O . ARG B 1 71 ? 23.625 0.142 6.457 1 92.81 71 ARG B O 1
ATOM 1724 N N . SER B 1 72 ? 22.922 0.227 4.34 1 94.44 72 SER B N 1
ATOM 1725 C CA . SER B 1 72 ? 24.281 0.388 3.818 1 94.44 72 SER B CA 1
ATOM 1726 C C . SER B 1 72 ? 24.906 1.694 4.297 1 94.44 72 SER B C 1
ATOM 1728 O O . SER B 1 72 ? 26.125 1.815 4.359 1 94.44 72 SER B O 1
ATOM 1730 N N . ARG B 1 73 ? 24.109 2.625 4.656 1 93.12 73 ARG B N 1
ATOM 1731 C CA . ARG B 1 73 ? 24.578 3.928 5.109 1 93.12 73 ARG B CA 1
ATOM 1732 C C . ARG B 1 73 ? 24.531 4.031 6.629 1 93.12 73 ARG B C 1
ATOM 1734 O O . ARG B 1 73 ? 24.75 5.102 7.195 1 93.12 73 ARG B O 1
ATOM 1741 N N . GLY B 1 74 ? 24.062 2.957 7.262 1 92.06 74 GLY B N 1
ATOM 1742 C CA . GLY B 1 74 ? 23.938 2.963 8.711 1 92.06 74 GLY B CA 1
ATOM 1743 C C . GLY B 1 74 ? 22.797 3.82 9.211 1 92.06 74 GLY B C 1
ATOM 1744 O O . GLY B 1 74 ? 22.859 4.383 10.305 1 92.06 74 GLY B O 1
ATOM 1745 N N . GLU B 1 75 ? 21.844 3.963 8.391 1 89.31 75 GLU B N 1
ATOM 1746 C CA . GLU B 1 75 ? 20.672 4.773 8.711 1 89.31 75 GLU B CA 1
ATOM 1747 C C . GLU B 1 75 ? 19.469 3.898 9.047 1 89.31 75 GLU B C 1
ATOM 1749 O O . GLU B 1 75 ? 19.391 2.74 8.625 1 89.31 7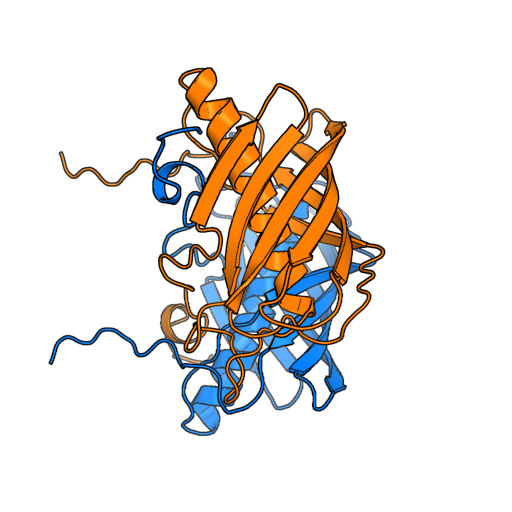5 GLU B O 1
ATOM 1754 N N . PRO B 1 76 ? 18.578 4.426 9.867 1 86.75 76 PRO B N 1
ATOM 1755 C CA . PRO B 1 76 ? 17.328 3.676 10.078 1 86.75 76 PRO B CA 1
ATOM 1756 C C . PRO B 1 76 ? 16.516 3.529 8.797 1 86.75 76 PRO B C 1
ATOM 1758 O O . PRO B 1 76 ? 16.562 4.395 7.922 1 86.75 76 PRO B O 1
ATOM 1761 N N . VAL B 1 77 ? 15.805 2.385 8.703 1 86.38 77 VAL B N 1
ATOM 1762 C CA . VAL B 1 77 ? 14.938 2.141 7.559 1 86.38 77 VAL B CA 1
ATOM 1763 C C . VAL B 1 77 ? 13.664 2.973 7.691 1 86.38 77 VAL B C 1
ATOM 1765 O O . VAL B 1 77 ? 13.016 2.969 8.742 1 86.38 77 VAL B O 1
ATOM 1768 N N . ALA B 1 78 ? 13.344 3.723 6.617 1 80.31 78 ALA B N 1
ATOM 1769 C CA . ALA B 1 78 ? 12.148 4.57 6.613 1 80.31 78 ALA B CA 1
ATOM 1770 C C . ALA B 1 78 ? 10.969 3.854 5.965 1 80.31 78 ALA B C 1
ATOM 1772 O O . ALA B 1 78 ? 11.156 3.043 5.055 1 80.31 78 ALA B O 1
ATOM 1773 N N . LEU B 1 79 ? 9.773 4.207 6.43 1 83.62 79 LEU B N 1
ATOM 1774 C CA . LEU B 1 79 ? 8.555 3.705 5.805 1 83.62 79 LEU B CA 1
ATOM 1775 C C . LEU B 1 79 ? 8.281 4.43 4.488 1 83.62 79 LEU B C 1
ATOM 1777 O O . LEU B 1 79 ? 8.43 5.648 4.406 1 83.62 79 LEU B O 1
ATOM 1781 N N . GLY B 1 80 ? 8 3.68 3.473 1 86.81 80 GLY B N 1
ATOM 1782 C CA . GLY B 1 80 ? 7.57 4.223 2.193 1 86.81 80 GLY B CA 1
ATOM 1783 C C . GLY B 1 80 ? 6.121 3.902 1.868 1 86.81 80 GLY B C 1
ATOM 1784 O O . GLY B 1 80 ? 5.5 3.068 2.529 1 86.81 80 GLY B O 1
ATOM 1785 N N . PHE B 1 81 ? 5.668 4.66 0.858 1 89.31 81 PHE B N 1
ATOM 1786 C CA . PHE B 1 81 ? 4.27 4.516 0.476 1 89.31 81 PHE B CA 1
ATOM 1787 C C . PHE B 1 81 ? 4.137 4.324 -1.031 1 89.31 81 PHE B C 1
ATOM 1789 O O . PHE B 1 81 ? 4.75 5.059 -1.811 1 89.31 81 PHE B O 1
ATOM 1796 N N . LEU B 1 82 ? 3.32 3.266 -1.344 1 92.75 82 LEU B N 1
ATOM 1797 C CA . LEU B 1 82 ? 2.908 3.141 -2.736 1 92.75 82 LEU B CA 1
ATOM 1798 C C . LEU B 1 82 ? 1.849 4.18 -3.086 1 92.75 82 LEU B C 1
ATOM 1800 O O . LEU B 1 82 ? 0.775 4.203 -2.479 1 92.75 82 LEU B O 1
ATOM 1804 N N . LEU B 1 83 ? 2.15 5.047 -4.004 1 93.12 83 LEU B N 1
ATOM 1805 C CA . LEU B 1 83 ? 1.201 6.078 -4.406 1 93.12 83 LEU B CA 1
ATOM 1806 C C . LEU B 1 83 ? 0.35 5.602 -5.578 1 93.12 83 LEU B C 1
ATOM 1808 O O . LEU B 1 83 ? -0.821 5.973 -5.691 1 93.12 83 LEU B O 1
ATOM 1812 N N . GLY B 1 84 ? 0.999 4.844 -6.402 1 91.75 84 GLY B N 1
ATOM 1813 C CA . GLY B 1 84 ? 0.266 4.336 -7.551 1 91.75 84 GLY B CA 1
ATOM 1814 C C . GLY B 1 84 ? 1.131 3.535 -8.508 1 91.75 84 GLY B C 1
ATOM 1815 O O . GLY B 1 84 ? 2.354 3.488 -8.352 1 91.75 84 GLY B O 1
ATOM 1816 N N . SER B 1 85 ? 0.397 2.85 -9.312 1 92.31 85 SER B N 1
ATOM 1817 C CA . SER B 1 85 ? 1.054 2.113 -10.391 1 92.31 85 SER B CA 1
ATOM 1818 C C . SER B 1 85 ? 0.467 2.48 -11.742 1 92.31 85 SER B C 1
ATOM 1820 O O . SER B 1 85 ? -0.689 2.898 -11.836 1 92.31 85 SER B O 1
ATOM 1822 N N . ARG B 1 86 ? 1.376 2.49 -12.703 1 87.44 86 ARG B N 1
ATOM 1823 C CA . ARG B 1 86 ? 0.959 2.68 -14.086 1 87.44 86 ARG B CA 1
ATOM 1824 C C . ARG B 1 86 ? 1.457 1.539 -14.969 1 87.44 86 ARG B C 1
ATOM 1826 O O . ARG B 1 86 ? 2.453 0.889 -14.648 1 87.44 86 ARG B O 1
ATOM 1833 N N . LYS B 1 87 ? 0.579 1.134 -15.969 1 83.69 87 LYS B N 1
ATOM 1834 C CA . LYS B 1 87 ? 0.98 0.26 -17.062 1 83.69 87 LYS B CA 1
ATOM 1835 C C . LYS B 1 87 ? 1.267 -1.153 -16.578 1 83.69 87 LYS B C 1
ATOM 1837 O O . LYS B 1 87 ? 2.238 -1.782 -17 1 83.69 87 LYS B O 1
ATOM 1842 N N . PHE B 1 88 ? 0.468 -1.518 -15.586 1 93 88 PHE B N 1
ATOM 1843 C CA . PHE B 1 88 ? 0.667 -2.92 -15.25 1 93 88 PHE B CA 1
ATOM 1844 C C . PHE B 1 88 ? 0.269 -3.824 -16.406 1 93 88 PHE B C 1
ATOM 1846 O O . PHE B 1 88 ? -0.88 -3.799 -16.859 1 93 88 PHE B O 1
ATOM 1853 N N . GLU B 1 89 ? 1.221 -4.516 -16.922 1 96.38 89 GLU B N 1
ATOM 1854 C CA . GLU B 1 89 ? 1.035 -5.496 -17.984 1 96.38 89 GLU B CA 1
ATOM 1855 C C . GLU B 1 89 ? 1.543 -6.871 -17.562 1 96.38 89 GLU B C 1
ATOM 1857 O O . GLU B 1 89 ? 2.631 -6.988 -16.984 1 96.38 89 GLU B O 1
ATOM 1862 N N . CYS B 1 90 ? 0.744 -7.828 -17.781 1 97.12 90 CYS B N 1
ATOM 1863 C CA . CYS B 1 90 ? 1.109 -9.188 -17.406 1 97.12 90 CYS B CA 1
ATOM 1864 C C . CYS B 1 90 ? 0.691 -10.18 -18.5 1 97.12 90 CYS B C 1
ATOM 1866 O O . CYS B 1 90 ? -0.416 -10.086 -19.031 1 97.12 90 CYS B O 1
ATOM 1868 N N . SER B 1 91 ? 1.536 -11.156 -18.766 1 97.88 91 SER B N 1
ATOM 1869 C CA . SER B 1 91 ? 1.28 -12.102 -19.844 1 97.88 91 SER B CA 1
ATOM 1870 C C . SER B 1 91 ? 0.33 -13.211 -19.406 1 97.88 91 SER B C 1
ATOM 1872 O O . SER B 1 91 ? -0.162 -13.977 -20.234 1 97.88 91 SER B O 1
ATOM 1874 N N . VAL B 1 92 ? 0.047 -13.32 -18.125 1 97.19 92 VAL B N 1
ATOM 1875 C CA . VAL B 1 92 ? -0.868 -14.328 -17.594 1 97.19 92 VAL B CA 1
ATOM 1876 C C . VAL B 1 92 ? -1.816 -13.68 -16.578 1 97.19 92 VAL B C 1
ATOM 1878 O O . VAL B 1 92 ? -1.557 -12.578 -16.094 1 97.19 92 VAL B O 1
ATOM 1881 N N . GLU B 1 93 ? -2.896 -14.398 -16.281 1 94.38 93 GLU B N 1
ATOM 1882 C CA . GLU B 1 93 ? -3.873 -13.883 -15.32 1 94.38 93 GLU B CA 1
ATOM 1883 C C . GLU B 1 93 ? -3.541 -14.328 -13.898 1 94.38 93 GLU B C 1
ATOM 1885 O O . GLU B 1 93 ? -4.062 -13.773 -12.93 1 94.38 93 GLU B O 1
ATOM 1890 N N . HIS B 1 94 ? -2.754 -15.32 -13.836 1 95.62 94 HIS B N 1
ATOM 1891 C CA . HIS B 1 94 ? -2.322 -15.875 -12.555 1 95.62 94 HIS B CA 1
ATOM 1892 C C . HIS B 1 94 ? -0.908 -16.438 -12.648 1 95.62 94 HIS B C 1
ATOM 1894 O O . HIS B 1 94 ? -0.469 -16.859 -13.719 1 95.62 94 HIS B O 1
ATOM 1900 N N . PHE B 1 95 ? -0.222 -16.406 -11.516 1 97.62 95 PHE B N 1
ATOM 1901 C CA . PHE B 1 95 ? 1.057 -17.094 -11.383 1 97.62 95 PHE B CA 1
ATOM 1902 C C . PHE B 1 95 ? 0.854 -18.531 -10.906 1 97.62 95 PHE B C 1
ATOM 1904 O O . PHE B 1 95 ? 0.365 -18.75 -9.797 1 97.62 95 PHE B O 1
ATOM 1911 N N . PRO B 1 96 ? 1.311 -19.5 -11.719 1 97.44 96 PRO B N 1
ATOM 1912 C CA . PRO B 1 96 ? 1.077 -20.891 -11.344 1 97.44 96 PRO B CA 1
ATOM 1913 C C . PRO B 1 96 ? 1.772 -21.281 -10.039 1 97.44 96 PRO B C 1
ATOM 1915 O O . PRO B 1 96 ? 2.887 -20.812 -9.773 1 97.44 96 PRO B O 1
ATOM 1918 N N . ALA B 1 97 ? 1.054 -22.172 -9.312 1 96.38 97 ALA B N 1
ATOM 1919 C CA . ALA B 1 97 ? 1.645 -22.703 -8.094 1 96.38 97 ALA B CA 1
ATOM 1920 C C . ALA B 1 97 ? 3.008 -23.344 -8.367 1 96.38 97 ALA B C 1
ATOM 1922 O O . ALA B 1 97 ? 3.188 -24.031 -9.367 1 96.38 97 ALA B O 1
ATOM 1923 N N . GLY B 1 98 ? 3.896 -23.047 -7.453 1 96.88 98 GLY B N 1
ATOM 1924 C CA . GLY B 1 98 ? 5.23 -23.609 -7.574 1 96.88 98 GLY B CA 1
ATOM 1925 C C . GLY B 1 98 ? 6.156 -22.781 -8.438 1 96.88 98 GLY B C 1
ATOM 1926 O O . GLY B 1 98 ? 7.348 -23.094 -8.555 1 96.88 98 GLY B O 1
ATOM 1927 N N . SER B 1 99 ? 5.699 -21.688 -9.039 1 98.12 99 SER B N 1
ATOM 1928 C CA . SER B 1 99 ? 6.52 -20.844 -9.898 1 98.12 99 SER B CA 1
ATOM 1929 C C . SER B 1 99 ? 7.59 -20.109 -9.094 1 98.12 99 SER B C 1
ATOM 1931 O O . SER B 1 99 ? 7.324 -19.641 -7.988 1 98.12 99 SER B O 1
ATOM 1933 N N . ASP B 1 100 ? 8.773 -20.047 -9.656 1 98.44 100 ASP B N 1
ATOM 1934 C CA . ASP B 1 100 ? 9.812 -19.156 -9.156 1 98.44 100 ASP B CA 1
ATOM 1935 C C . ASP B 1 100 ? 9.695 -17.766 -9.797 1 98.44 100 ASP B C 1
ATOM 1937 O O . ASP B 1 100 ? 9.672 -17.641 -11.016 1 98.44 100 ASP B O 1
ATOM 1941 N N . LEU B 1 101 ? 9.602 -16.766 -8.922 1 98.69 101 LEU B N 1
ATOM 1942 C CA . LEU B 1 101 ? 9.469 -15.391 -9.398 1 98.69 101 LEU B CA 1
ATOM 1943 C C . LEU B 1 101 ? 10.719 -14.578 -9.07 1 98.69 101 LEU B C 1
ATOM 1945 O O . LEU B 1 101 ? 11.242 -14.656 -7.961 1 98.69 101 LEU B O 1
ATOM 1949 N N . THR B 1 102 ? 11.195 -13.859 -10.047 1 98.81 102 THR B N 1
ATOM 1950 C CA . THR B 1 102 ? 12.227 -12.859 -9.844 1 98.81 102 THR B CA 1
ATOM 1951 C C . THR B 1 102 ? 11.703 -11.461 -10.172 1 98.81 102 THR B C 1
ATOM 1953 O O . THR B 1 102 ? 10.984 -11.281 -11.156 1 98.81 102 THR B O 1
ATOM 1956 N N . ILE B 1 103 ? 12.031 -10.523 -9.328 1 98.88 103 ILE B N 1
ATOM 1957 C CA . ILE B 1 103 ? 11.594 -9.148 -9.531 1 98.88 103 ILE B CA 1
ATOM 1958 C C . ILE B 1 103 ? 12.812 -8.234 -9.664 1 98.88 103 ILE B C 1
ATOM 1960 O O . ILE B 1 103 ? 13.719 -8.273 -8.828 1 98.88 103 ILE B O 1
ATOM 1964 N N . HIS B 1 104 ? 12.812 -7.52 -10.695 1 98.94 104 HIS B N 1
ATOM 1965 C CA . HIS B 1 104 ? 13.797 -6.469 -10.922 1 98.94 104 HIS B CA 1
ATOM 1966 C C . HIS B 1 104 ? 13.156 -5.086 -10.828 1 98.94 104 HIS B C 1
ATOM 1968 O O . HIS B 1 104 ? 12.227 -4.777 -11.586 1 98.94 104 HIS B O 1
ATOM 1974 N N . ALA B 1 105 ? 13.602 -4.273 -9.867 1 98.81 105 ALA B N 1
ATOM 1975 C CA . ALA B 1 105 ? 13.148 -2.889 -9.75 1 98.81 105 ALA B CA 1
ATOM 1976 C C . ALA B 1 105 ? 14.289 -1.913 -10.016 1 98.81 105 ALA B C 1
ATOM 1978 O O . ALA B 1 105 ? 15.336 -1.987 -9.367 1 98.81 105 ALA B O 1
ATOM 1979 N N . LEU B 1 106 ? 14.055 -1.037 -10.961 1 98.75 106 LEU B N 1
ATOM 1980 C CA . LEU B 1 106 ? 15.023 -0.02 -11.344 1 98.75 106 LEU B CA 1
ATOM 1981 C C . LEU B 1 106 ? 14.484 1.379 -11.062 1 98.75 106 LEU B C 1
ATOM 1983 O O . LEU B 1 106 ? 13.438 1.762 -11.578 1 98.75 106 LEU B O 1
ATOM 1987 N N . ARG B 1 107 ? 15.25 2.117 -10.273 1 97.94 107 ARG B N 1
ATOM 1988 C CA . ARG B 1 107 ? 14.859 3.5 -10.016 1 97.94 107 ARG B CA 1
ATOM 1989 C C . ARG B 1 107 ? 15.102 4.375 -11.242 1 97.94 107 ARG B C 1
ATOM 1991 O O . ARG B 1 107 ? 16.25 4.539 -11.68 1 97.94 107 ARG B O 1
ATOM 1998 N N . SER B 1 108 ? 14.031 4.973 -11.727 1 96.06 108 SER B N 1
ATOM 1999 C CA . SER B 1 108 ? 14.172 5.797 -12.922 1 96.06 108 SER B CA 1
ATOM 2000 C C . SER B 1 108 ? 14.164 7.281 -12.57 1 96.06 108 SER B C 1
ATOM 2002 O O . SER B 1 108 ? 14.688 8.102 -13.328 1 96.06 108 SER B O 1
ATOM 2004 N N . LEU B 1 109 ? 13.508 7.629 -11.5 1 92.81 109 LEU B N 1
ATOM 2005 C CA . LEU B 1 109 ? 13.445 9.016 -11.047 1 92.81 109 LEU B CA 1
ATOM 2006 C C . LEU B 1 109 ? 13.391 9.086 -9.531 1 92.81 109 LEU B C 1
ATOM 2008 O O . LEU B 1 109 ? 12.766 8.242 -8.883 1 92.81 109 LEU B O 1
ATOM 2012 N N . GLN B 1 110 ? 14.086 9.992 -9.016 1 90.75 110 GLN B N 1
ATOM 2013 C CA . GLN B 1 110 ? 14.008 10.336 -7.602 1 90.75 110 GLN B CA 1
ATOM 2014 C C . GLN B 1 110 ? 14.203 11.836 -7.391 1 90.75 110 GLN B C 1
ATOM 2016 O O . GLN B 1 110 ? 15.195 12.406 -7.848 1 90.75 110 GLN B O 1
ATOM 2021 N N . ASP B 1 111 ? 13.258 12.32 -6.656 1 89.06 111 ASP B N 1
ATOM 2022 C CA . ASP B 1 111 ? 13.438 13.75 -6.41 1 89.06 111 ASP B CA 1
ATOM 2023 C C . ASP B 1 111 ? 13.742 14.016 -4.938 1 89.06 111 ASP B C 1
ATOM 2025 O O . ASP B 1 111 ? 13.766 13.094 -4.125 1 89.06 111 ASP B O 1
ATOM 2029 N N . ASP B 1 112 ? 13.938 15.273 -4.586 1 85.44 112 ASP B N 1
ATOM 2030 C CA . ASP B 1 112 ? 14.414 15.648 -3.258 1 85.44 112 ASP B CA 1
ATOM 2031 C C . ASP B 1 112 ? 13.266 15.703 -2.26 1 85.44 112 ASP B C 1
ATOM 2033 O O . ASP B 1 112 ? 13.484 15.789 -1.049 1 85.44 112 ASP B O 1
ATOM 2037 N N . ASN B 1 113 ? 12.109 15.547 -2.756 1 82.06 113 ASN B N 1
ATOM 2038 C CA . ASN B 1 113 ? 10.953 15.656 -1.87 1 82.06 113 ASN B CA 1
ATOM 2039 C C . ASN B 1 113 ? 10.469 14.281 -1.415 1 82.06 113 ASN B C 1
ATOM 2041 O O . ASN B 1 113 ? 9.469 14.18 -0.702 1 82.06 113 ASN B O 1
ATOM 2045 N N . GLY B 1 114 ? 11.188 13.281 -1.866 1 87.31 114 GLY B N 1
ATOM 2046 C CA . GLY B 1 114 ? 10.852 11.945 -1.403 1 87.31 114 GLY B CA 1
ATOM 2047 C C . GLY B 1 114 ? 10.062 11.141 -2.418 1 87.31 114 GLY B C 1
ATOM 2048 O O . GLY B 1 114 ? 9.766 9.961 -2.193 1 87.31 114 GLY B O 1
ATOM 2049 N N . MET B 1 115 ? 9.828 11.742 -3.592 1 90.38 115 MET B N 1
ATOM 2050 C CA . MET B 1 115 ? 9.102 11.031 -4.637 1 90.38 115 MET B CA 1
ATOM 2051 C C . MET B 1 115 ? 10.047 10.219 -5.508 1 90.38 115 MET B C 1
ATOM 2053 O O . MET B 1 115 ? 11.133 10.688 -5.852 1 90.38 115 MET B O 1
ATOM 2057 N N . GLY B 1 116 ? 9.625 9.016 -5.785 1 94.75 116 GLY B N 1
ATOM 2058 C CA . GLY B 1 116 ? 10.406 8.156 -6.664 1 94.75 116 GLY B CA 1
ATOM 2059 C C . GLY B 1 116 ? 9.555 7.371 -7.641 1 94.75 116 GLY B C 1
ATOM 2060 O O . GLY B 1 116 ? 8.359 7.191 -7.426 1 94.75 116 GLY B O 1
ATOM 2061 N N . VAL B 1 117 ? 10.219 7.059 -8.773 1 97.06 117 VAL B N 1
ATOM 2062 C CA . VAL B 1 117 ? 9.602 6.191 -9.766 1 97.06 117 VAL B CA 1
ATOM 2063 C C . VAL B 1 117 ? 10.492 4.977 -10.016 1 97.06 117 VAL B C 1
ATOM 2065 O O . VAL B 1 117 ? 11.703 5.113 -10.211 1 97.06 117 VAL B O 1
ATOM 2068 N N . PHE B 1 118 ? 9.891 3.826 -9.938 1 98.12 118 PHE B N 1
ATOM 2069 C CA . PHE B 1 118 ? 10.609 2.59 -10.227 1 98.12 118 PHE B CA 1
ATOM 2070 C C . PHE B 1 118 ? 9.977 1.862 -11.406 1 98.12 118 PHE B C 1
ATOM 2072 O O . PHE B 1 118 ? 8.75 1.717 -11.469 1 98.12 118 PHE B O 1
ATOM 2079 N N . GLU B 1 119 ? 10.828 1.439 -12.336 1 98.56 119 GLU B N 1
ATOM 2080 C CA . GLU B 1 119 ? 10.438 0.469 -13.352 1 98.56 119 GLU B CA 1
ATOM 2081 C C . GLU B 1 119 ? 10.656 -0.96 -12.867 1 98.56 119 GLU B C 1
ATOM 2083 O O . GLU B 1 119 ? 11.773 -1.341 -12.523 1 98.56 119 GLU B O 1
ATOM 2088 N N . CYS B 1 120 ? 9.578 -1.744 -12.867 1 98.75 120 CYS B N 1
ATOM 2089 C CA . CYS B 1 120 ? 9.672 -3.084 -12.297 1 98.75 120 CYS B CA 1
ATOM 2090 C C . CYS B 1 120 ? 9.344 -4.145 -13.344 1 98.75 120 CYS B C 1
ATOM 2092 O O . CYS B 1 120 ? 8.414 -3.971 -14.133 1 98.75 120 CYS B O 1
ATOM 2094 N N . ARG B 1 121 ? 10.102 -5.168 -13.297 1 98.81 121 ARG B N 1
ATOM 2095 C CA . ARG B 1 121 ? 9.875 -6.348 -14.125 1 98.81 121 ARG B CA 1
ATOM 2096 C C . ARG B 1 121 ? 9.859 -7.617 -13.273 1 98.81 121 ARG B C 1
ATOM 2098 O O . ARG B 1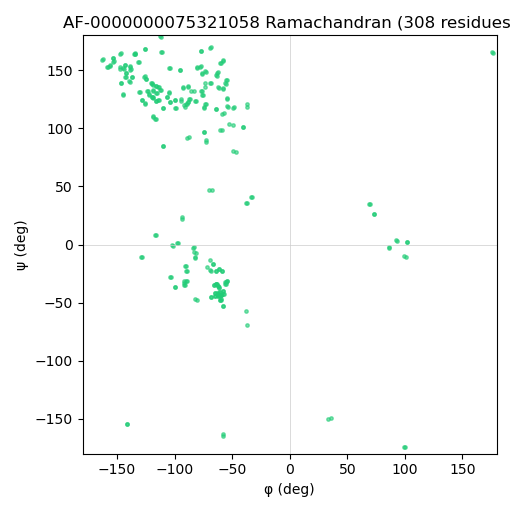 121 ? 10.773 -7.848 -12.484 1 98.81 121 ARG B O 1
ATOM 2105 N N . LEU B 1 122 ? 8.805 -8.367 -13.367 1 98.88 122 LEU B N 1
ATOM 2106 C CA . LEU B 1 122 ? 8.688 -9.68 -12.742 1 98.88 122 LEU B CA 1
ATOM 2107 C C . LEU B 1 122 ? 8.773 -10.781 -13.789 1 98.88 122 LEU B C 1
ATOM 2109 O O . LEU B 1 122 ? 8.102 -10.727 -14.82 1 98.88 122 LEU B O 1
ATOM 2113 N N . THR B 1 123 ? 9.656 -11.727 -13.594 1 98.81 123 THR B N 1
ATOM 2114 C CA . THR B 1 123 ? 9.758 -12.914 -14.43 1 98.81 123 THR B CA 1
ATOM 2115 C C . THR B 1 123 ? 9.438 -14.172 -13.625 1 98.81 123 THR B C 1
ATOM 2117 O O . THR B 1 123 ? 9.93 -14.344 -12.508 1 98.81 123 THR B O 1
ATOM 2120 N N . GLY B 1 124 ? 8.578 -14.938 -14.203 1 98.75 124 GLY B N 1
ATOM 2121 C CA . GLY B 1 124 ? 8.188 -16.172 -13.539 1 98.75 124 GLY B CA 1
ATOM 2122 C C . GLY B 1 124 ? 8.523 -17.406 -14.344 1 98.75 124 GLY B C 1
ATOM 2123 O O . GLY B 1 124 ? 8.352 -17.438 -15.562 1 98.75 124 GLY B O 1
ATOM 2124 N N . THR B 1 125 ? 9.039 -18.422 -13.688 1 98.31 125 THR B N 1
ATOM 2125 C CA . THR B 1 125 ? 9.281 -19.75 -14.25 1 98.31 125 THR B CA 1
ATOM 2126 C C . THR B 1 125 ? 8.422 -20.797 -13.547 1 98.31 125 THR B C 1
ATOM 2128 O O . THR B 1 125 ? 8.695 -21.172 -12.406 1 98.31 125 THR B O 1
ATOM 2131 N N . PRO B 1 126 ? 7.414 -21.281 -14.266 1 97.88 126 PRO B N 1
ATOM 2132 C CA . PRO B 1 126 ? 6.562 -22.312 -13.664 1 97.88 126 PRO B CA 1
ATOM 2133 C C . PRO B 1 126 ? 7.211 -23.703 -13.664 1 97.88 126 PRO B C 1
ATOM 2135 O O . PRO B 1 126 ? 8.258 -23.891 -14.289 1 97.88 126 PRO B O 1
ATOM 2138 N N . ARG B 1 127 ? 6.555 -24.625 -12.836 1 96.12 127 ARG B N 1
ATOM 2139 C CA . ARG B 1 127 ? 7.023 -26 -12.82 1 96.12 127 ARG B CA 1
ATOM 2140 C C . ARG B 1 127 ? 6.832 -26.656 -14.188 1 96.12 127 ARG B C 1
ATOM 2142 O O . ARG B 1 127 ? 7.629 -27.516 -14.586 1 96.12 127 ARG B O 1
ATOM 2149 N N . ALA B 1 128 ? 5.762 -26.234 -14.836 1 95.31 128 ALA B N 1
ATOM 2150 C CA . ALA B 1 128 ? 5.461 -26.703 -16.188 1 95.31 128 ALA B CA 1
ATOM 2151 C C . ALA B 1 128 ? 4.875 -25.578 -17.031 1 95.31 128 ALA B C 1
ATOM 2153 O O . ALA B 1 128 ? 4.121 -24.734 -16.531 1 95.31 128 ALA B O 1
ATOM 2154 N N . GLY B 1 129 ? 5.227 -25.578 -18.312 1 95.38 129 GLY B N 1
ATOM 2155 C CA . GLY B 1 129 ? 4.727 -24.562 -19.219 1 95.38 129 GLY B CA 1
ATOM 2156 C C . GLY B 1 129 ? 5.723 -23.453 -19.484 1 95.38 129 GLY B C 1
ATOM 2157 O O . GLY B 1 129 ? 6.863 -23.516 -19.016 1 95.38 129 GLY B O 1
ATOM 2158 N N . PRO B 1 130 ? 5.348 -22.438 -20.188 1 97.5 130 PRO B N 1
ATOM 2159 C CA . PRO B 1 130 ? 6.246 -21.344 -20.562 1 97.5 130 PRO B CA 1
ATOM 2160 C C . PRO B 1 130 ? 6.441 -20.328 -19.438 1 97.5 130 PRO B C 1
ATOM 2162 O O . PRO B 1 130 ? 5.555 -20.156 -18.594 1 97.5 130 PRO B O 1
ATOM 2165 N N . ALA B 1 131 ? 7.598 -19.703 -19.484 1 98.31 131 ALA B N 1
ATOM 2166 C CA . ALA B 1 131 ? 7.84 -18.562 -18.609 1 98.31 131 ALA B CA 1
ATOM 2167 C C . ALA B 1 131 ? 6.836 -17.438 -18.859 1 98.31 131 ALA B C 1
ATOM 2169 O O . ALA B 1 131 ? 6.199 -17.406 -19.922 1 98.31 131 ALA B O 1
ATOM 2170 N N . PHE B 1 132 ? 6.625 -16.609 -17.891 1 98.62 132 PHE B N 1
ATOM 2171 C CA . PHE B 1 132 ? 5.746 -15.461 -18 1 98.62 132 PHE B CA 1
ATOM 2172 C C . PHE B 1 132 ? 6.406 -14.219 -17.422 1 98.62 132 PHE B C 1
ATOM 2174 O O . PHE B 1 132 ? 7.441 -14.312 -16.75 1 98.62 132 PHE B O 1
ATOM 2181 N N . GLU B 1 133 ? 5.828 -13.047 -17.766 1 98.75 133 GLU B N 1
ATOM 2182 C CA . GLU B 1 133 ? 6.406 -11.789 -17.312 1 98.75 133 GLU B CA 1
ATOM 2183 C C . GLU B 1 133 ? 5.316 -10.773 -16.969 1 98.75 133 GLU B C 1
ATOM 2185 O O . GLU B 1 133 ? 4.188 -10.875 -17.453 1 98.75 133 GLU B O 1
ATOM 2190 N N . ALA B 1 134 ? 5.66 -9.883 -16.109 1 98.5 134 ALA B N 1
ATOM 2191 C CA . ALA B 1 134 ? 4.84 -8.719 -15.789 1 98.5 134 ALA B CA 1
ATOM 2192 C C . ALA B 1 134 ? 5.699 -7.465 -15.656 1 98.5 134 ALA B C 1
ATOM 2194 O O . ALA B 1 134 ? 6.879 -7.547 -15.312 1 98.5 134 ALA B O 1
ATOM 2195 N N . PHE B 1 135 ? 5.035 -6.297 -15.984 1 98.31 135 PHE B N 1
ATOM 2196 C CA . PHE B 1 135 ? 5.715 -5.008 -15.906 1 98.31 135 PHE B CA 1
ATOM 2197 C C . PHE B 1 135 ? 4.809 -3.957 -15.273 1 98.31 135 PHE B C 1
ATOM 2199 O O . PHE B 1 135 ? 3.592 -3.982 -15.469 1 98.31 135 PHE B O 1
ATOM 2206 N N . ALA B 1 136 ? 5.453 -3.105 -14.523 1 98 136 ALA B N 1
ATOM 2207 C CA . ALA B 1 136 ? 4.746 -1.932 -14.016 1 98 136 ALA B CA 1
ATOM 2208 C C . ALA B 1 136 ? 5.723 -0.806 -13.68 1 98 136 ALA B C 1
ATOM 2210 O O . ALA B 1 136 ? 6.914 -1.051 -13.469 1 98 136 ALA B O 1
ATOM 2211 N N . ARG B 1 137 ? 5.246 0.388 -13.734 1 97.62 137 ARG B N 1
ATOM 2212 C CA . ARG B 1 137 ? 5.926 1.546 -13.164 1 97.62 137 ARG B CA 1
ATOM 2213 C C . ARG B 1 137 ? 5.273 1.975 -11.859 1 97.62 137 ARG B C 1
ATOM 2215 O O . ARG B 1 137 ? 4.07 2.242 -11.812 1 97.62 137 ARG B O 1
ATOM 2222 N N . LEU B 1 138 ? 6.09 2.006 -10.797 1 97.31 138 LEU B N 1
ATOM 2223 C CA . LEU B 1 138 ? 5.551 2.342 -9.484 1 97.31 138 LEU B CA 1
ATOM 2224 C C . LEU B 1 138 ? 5.941 3.758 -9.086 1 97.31 138 LEU B C 1
ATOM 2226 O O . LEU B 1 138 ? 7.105 4.145 -9.211 1 97.31 138 LEU B O 1
ATOM 2230 N N . ASN B 1 139 ? 4.98 4.559 -8.641 1 96 139 ASN B N 1
ATOM 2231 C CA . ASN B 1 139 ? 5.215 5.824 -7.949 1 96 139 ASN B CA 1
ATOM 2232 C C . ASN B 1 139 ? 5.199 5.652 -6.434 1 96 139 ASN B C 1
ATOM 2234 O O . ASN B 1 139 ? 4.238 5.121 -5.875 1 96 139 ASN B O 1
ATOM 2238 N N . VAL B 1 140 ? 6.281 6.062 -5.82 1 94.94 140 VAL B N 1
ATOM 2239 C CA . VAL B 1 140 ? 6.406 5.84 -4.383 1 94.94 140 VAL B CA 1
ATOM 2240 C C . VAL B 1 140 ? 6.832 7.137 -3.695 1 94.94 140 VAL B C 1
ATOM 2242 O O . VAL B 1 140 ? 7.363 8.039 -4.34 1 94.94 140 VAL B O 1
ATOM 2245 N N . TYR B 1 141 ? 6.52 7.223 -2.389 1 91.75 141 TYR B N 1
ATOM 2246 C CA . TYR B 1 141 ? 6.957 8.328 -1.542 1 91.75 141 TYR B CA 1
ATOM 2247 C C . TYR B 1 141 ? 7.695 7.812 -0.311 1 91.75 141 TYR B C 1
ATOM 2249 O O . TYR B 1 141 ? 7.184 6.957 0.414 1 91.75 141 TYR B O 1
ATOM 2257 N N . CYS B 1 142 ? 8.844 8.234 -0.212 1 86.69 142 CYS B N 1
ATOM 2258 C CA . CYS B 1 142 ? 9.633 8 0.994 1 86.69 142 CYS B CA 1
ATOM 2259 C C . CYS B 1 142 ? 10.016 9.312 1.659 1 86.69 142 CYS B C 1
ATOM 2261 O O . CYS B 1 142 ? 10.797 10.094 1.106 1 86.69 142 CYS B O 1
ATOM 2263 N N . PRO B 1 143 ? 9.367 9.547 2.836 1 79.5 143 PRO B N 1
ATOM 2264 C CA . PRO B 1 143 ? 9.68 10.82 3.494 1 79.5 143 PRO B CA 1
ATOM 2265 C C . PRO B 1 143 ? 11.18 11.016 3.717 1 79.5 143 PRO B C 1
ATOM 2267 O O . PRO B 1 143 ? 11.859 10.109 4.207 1 79.5 143 PRO B O 1
ATOM 2270 N N . PRO B 1 144 ? 11.633 12.133 3.221 1 71.5 144 PRO B N 1
ATOM 2271 C CA . PRO B 1 144 ? 13.062 12.367 3.443 1 71.5 144 PRO B CA 1
ATOM 2272 C C . PRO B 1 144 ? 13.438 12.375 4.926 1 71.5 144 PRO B C 1
ATOM 2274 O O . PRO B 1 144 ? 12.562 12.273 5.785 1 71.5 144 PRO B O 1
ATOM 2277 N N . GLU B 1 145 ? 14.57 12.82 5.578 1 58.53 145 GLU B N 1
ATOM 2278 C CA . GLU B 1 145 ? 15.281 12.789 6.852 1 58.53 145 GLU B CA 1
ATOM 2279 C C . GLU B 1 145 ? 14.312 12.859 8.031 1 58.53 145 GLU B C 1
ATOM 2281 O O . GLU B 1 145 ? 14.516 12.195 9.047 1 58.53 145 GLU B O 1
ATOM 2286 N N . ALA B 1 146 ? 13.484 13.734 8.25 1 50.44 146 ALA B N 1
ATOM 2287 C CA . ALA B 1 146 ? 13 13.969 9.609 1 50.44 146 ALA B CA 1
ATOM 2288 C C . ALA B 1 146 ? 12.078 12.836 10.062 1 50.44 146 ALA B C 1
ATOM 2290 O O . ALA B 1 146 ? 11.508 12.891 11.156 1 50.44 146 ALA B O 1
ATOM 2291 N N . ALA B 1 147 ? 11.492 12.023 9.172 1 51.41 147 ALA B N 1
ATOM 2292 C CA . ALA B 1 147 ? 10.328 11.305 9.688 1 51.41 147 ALA B CA 1
ATOM 2293 C C . ALA B 1 147 ? 10.75 10.188 10.633 1 51.41 147 ALA B C 1
ATOM 2295 O O . ALA B 1 147 ? 11.836 9.617 10.492 1 51.41 147 ALA B O 1
ATOM 2296 N N . ASN B 1 148 ? 10.102 10.055 11.742 1 52.91 148 ASN B N 1
ATOM 2297 C CA . ASN B 1 148 ? 10.305 9.109 12.836 1 52.91 148 ASN B CA 1
ATOM 2298 C C . ASN B 1 148 ? 10.414 7.676 12.336 1 52.91 148 ASN B C 1
ATOM 2300 O O . ASN B 1 148 ? 9.594 7.23 11.531 1 52.91 148 ASN B O 1
ATOM 2304 N N . TYR B 1 149 ? 11.695 7.25 12.328 1 52.16 149 TYR B N 1
ATOM 2305 C CA . TYR B 1 149 ? 12.102 5.875 12.062 1 52.16 149 TYR B CA 1
ATOM 2306 C C . TYR B 1 149 ? 11.445 4.91 13.039 1 52.16 149 TYR B C 1
ATOM 2308 O O . TYR B 1 149 ? 11.219 5.258 14.203 1 52.16 149 TYR B O 1
ATOM 2316 N N . LEU B 1 150 ? 10.602 4.109 12.508 1 48.84 150 LEU B N 1
ATOM 2317 C CA . LEU B 1 150 ? 10.039 3.078 13.367 1 48.84 150 LEU B CA 1
ATOM 2318 C C . LEU B 1 150 ? 11.133 2.381 14.172 1 48.84 150 LEU B C 1
ATOM 2320 O O . LEU B 1 150 ? 12.125 1.92 13.602 1 48.84 150 LEU B O 1
ATOM 2324 N N . THR B 1 151 ? 11.547 3.082 15.281 1 42.88 151 THR B N 1
ATOM 2325 C CA . THR B 1 151 ? 12.469 2.357 16.156 1 42.88 151 THR B CA 1
ATOM 2326 C C . THR B 1 151 ? 11.938 0.96 16.453 1 42.88 151 THR B C 1
ATOM 2328 O O . THR B 1 151 ? 10.727 0.759 16.562 1 42.88 151 THR B O 1
ATOM 2331 N N . GLU B 1 152 ? 12.68 -0.04 16.062 1 42.84 152 GLU B N 1
ATOM 2332 C CA . GLU B 1 152 ? 12.422 -1.379 16.594 1 42.84 152 GLU B CA 1
ATOM 2333 C C . GLU B 1 152 ? 12.094 -1.337 18.078 1 42.84 152 GLU B C 1
ATOM 2335 O O . GLU B 1 152 ? 12.719 -0.598 18.844 1 42.84 152 GLU B O 1
ATOM 2340 N N . GLY B 1 153 ? 10.922 -1.413 18.562 1 36.91 153 GLY B N 1
ATOM 2341 C CA . GLY B 1 153 ? 10.617 -1.671 19.953 1 36.91 153 GLY B CA 1
ATOM 2342 C C . GLY B 1 153 ? 11.625 -2.578 20.625 1 36.91 153 GLY B C 1
ATOM 2343 O O . GLY B 1 153 ? 11.367 -3.768 20.828 1 36.91 153 GLY B O 1
ATOM 2344 N N . THR B 1 154 ? 12.914 -2.564 20.5 1 31.64 154 THR B N 1
ATOM 2345 C CA . THR B 1 154 ? 13.578 -3.27 21.578 1 31.64 154 THR B CA 1
ATOM 2346 C C . THR B 1 154 ? 13.25 -2.629 22.922 1 31.64 154 THR B C 1
ATOM 2348 O O . THR B 1 154 ? 13.516 -1.445 23.141 1 31.64 154 THR B O 1
ATOM 2351 N N . PRO B 1 155 ? 12.227 -3.256 23.672 1 32.25 155 PRO B N 1
ATOM 2352 C CA . PRO B 1 155 ? 12.219 -2.816 25.078 1 32.25 155 PRO B CA 1
ATOM 2353 C C . PRO B 1 155 ? 13.617 -2.602 25.641 1 32.25 155 PRO B C 1
ATOM 2355 O O . PRO B 1 155 ? 14.523 -3.408 25.391 1 32.25 155 PRO B O 1
ATOM 2358 N N . ALA B 1 156 ? 13.961 -1.383 26.062 1 23.31 156 ALA B N 1
ATOM 2359 C CA . ALA B 1 156 ? 15.023 -1.29 27.062 1 23.31 156 ALA B CA 1
ATOM 2360 C C . ALA B 1 156 ? 14.648 -2.035 28.344 1 23.31 156 ALA B C 1
ATOM 2362 O O . ALA B 1 156 ? 13.484 -2.035 28.75 1 23.31 156 ALA B O 1
#